Protein AF-A0A3C0KXI5-F1 (afdb_monomer)

Sequence (219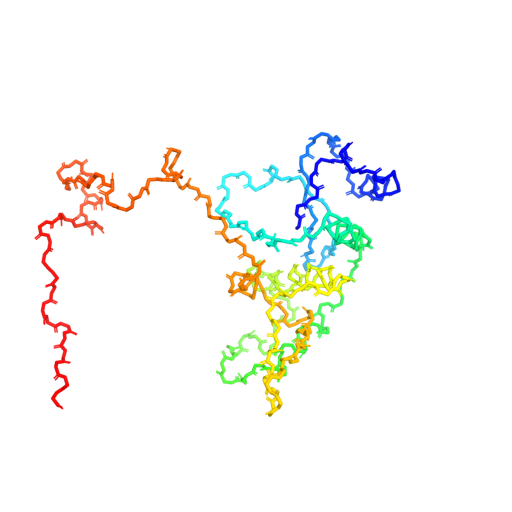 aa):
MFIGPLNQLANPMLREAVQAHYDGQADEPLLIESFLGRGTIVQPLRLYEGQHLRLARPRDLKAPDADRVVEYAISRLGAAYDVRQIFDLLRFLFPWFILPRRWRSSLFQLKTGKSTATVCSTMIAEAFGQVQFPILPLVLRQSDGSARFYRRNPKLCTPSDFDYSPYFDIIKYPLTGNFSGTRYDQIDWHSMTELTPQQQGLYVDQTFTASQHDIQQID

Solvent-accessible surface area (backbone atoms only — not comparable to full-atom values): 13498 Å² total; per-residue (Å²): 83,82,66,48,22,51,76,70,45,86,49,66,69,60,34,51,58,49,48,76,63,44,90,73,70,49,77,49,45,30,29,44,48,33,40,74,95,69,14,22,43,62,46,59,52,72,80,53,64,96,55,95,57,69,46,74,41,68,57,90,66,48,68,76,46,52,50,51,27,49,50,44,52,59,73,38,51,74,40,75,70,70,58,66,63,44,52,54,54,52,60,74,74,46,63,74,86,80,52,57,78,73,68,76,73,55,94,82,66,98,54,82,68,68,65,31,41,42,46,34,24,18,57,54,43,48,19,39,48,77,65,67,52,64,52,64,52,50,74,46,76,46,98,89,72,48,76,46,78,40,80,61,62,30,74,73,36,41,61,62,42,50,71,71,13,91,42,33,49,74,46,66,66,61,95,46,93,86,54,80,77,64,50,82,90,70,62,83,82,71,64,54,86,81,48,54,78,74,50,53,77,76,57,76,42,91,83,64,72,80,80,76,84,78,66,79,79,83,127

Foldseek 3Di:
DKDAFLVPLPDPVLSVLLVVQDDDDRHFTKDWFQFQPQWIGIDGPCVCVPHFDKDWAFPPQDPVLVSQLSVLSSVRHPPHDPLVVLLVVVVVVDDPVVDDPCSVDPVDDPDPPPSRQLRRQLSSLVSNCVVDHALDWDWDQDPVRDIDTHHDRSSPDGPVSSVPGPRTDIDTDDPDPPCPPQDPVNDDDDACVPPDPVVNVVDDGPPDDDDPVPDPPDD

Nearest PDB structures (foldseek):
  9bkd-assembly1_G  TM=3.106E-01  e=7.314E+00  Homo sapiens
  8qie-assembly1_SI  TM=1.889E-01  e=3.014E+00  Leishmania major strain Friedlin

Mean predicted aligned error: 10.58 Å

Radius of gyration: 22.74 Å; Cα contacts (8 Å, |Δi|>4): 245; chains: 1; bounding box: 51×48×59 Å

Structure (mmCIF, N/CA/C/O backbone):
data_AF-A0A3C0KXI5-F1
#
_entry.id   AF-A0A3C0KXI5-F1
#
loop_
_atom_site.group_PDB
_atom_site.id
_atom_site.type_symbol
_atom_site.label_atom_id
_atom_site.label_alt_id
_atom_site.label_comp_id
_atom_site.label_asym_id
_atom_site.label_entity_id
_atom_site.label_seq_id
_atom_site.pdbx_PDB_ins_code
_atom_site.Cartn_x
_atom_site.Cartn_y
_atom_site.Cartn_z
_atom_site.occupancy
_atom_site.B_iso_or_equiv
_atom_site.auth_seq_id
_atom_site.auth_comp_id
_atom_site.auth_asym_id
_atom_site.auth_atom_id
_atom_site.pdbx_PDB_model_num
ATOM 1 N N . MET A 1 1 ? -6.106 1.156 -0.330 1.00 93.06 1 MET A N 1
ATOM 2 C CA . MET A 1 1 ? -5.170 2.137 -0.921 1.00 93.06 1 MET A CA 1
ATOM 3 C C . MET A 1 1 ? -5.671 3.529 -0.601 1.00 93.06 1 MET A C 1
ATOM 5 O O . MET A 1 1 ? -6.829 3.799 -0.870 1.00 93.06 1 MET A O 1
ATOM 9 N N . PHE A 1 2 ? -4.835 4.378 -0.010 1.00 95.06 2 PHE A N 1
ATOM 10 C CA . PHE A 1 2 ? -5.188 5.768 0.282 1.00 95.06 2 PHE A CA 1
ATOM 11 C C . PHE A 1 2 ? -5.134 6.624 -0.980 1.00 95.06 2 PHE A C 1
ATOM 13 O O . PHE A 1 2 ? -4.144 6.552 -1.704 1.00 95.06 2 PHE A O 1
ATOM 20 N N . ILE A 1 3 ? -6.187 7.405 -1.226 1.00 95.50 3 ILE A N 1
ATOM 21 C CA . ILE A 1 3 ? -6.293 8.289 -2.400 1.00 95.50 3 ILE A CA 1
ATOM 22 C C . ILE A 1 3 ? -6.456 9.769 -2.022 1.00 95.50 3 ILE A C 1
ATOM 24 O O . ILE A 1 3 ? -6.569 10.614 -2.902 1.00 95.50 3 ILE A O 1
ATOM 28 N N . GLY A 1 4 ? -6.447 10.088 -0.724 1.00 94.44 4 GLY A N 1
ATOM 29 C CA . GLY A 1 4 ? -6.714 11.437 -0.230 1.00 94.44 4 GLY A CA 1
ATOM 30 C C . GLY A 1 4 ? -8.194 11.831 -0.309 1.00 94.44 4 GLY A C 1
ATOM 31 O O . GLY A 1 4 ? -9.052 10.981 -0.562 1.00 94.44 4 GLY A O 1
ATOM 32 N N . PRO A 1 5 ? -8.508 13.101 -0.017 1.00 95.62 5 PRO A N 1
ATOM 33 C CA . PRO A 1 5 ? -9.846 13.654 -0.180 1.00 95.62 5 PRO A CA 1
ATOM 34 C C . PRO A 1 5 ? -10.291 13.740 -1.638 1.00 95.62 5 PRO A C 1
ATOM 36 O O . PRO A 1 5 ? -9.491 14.019 -2.533 1.00 95.62 5 PRO A O 1
ATOM 39 N N . LEU A 1 6 ? -11.593 13.576 -1.872 1.00 94.00 6 LEU A N 1
ATOM 40 C CA . LEU A 1 6 ? -12.179 13.634 -3.211 1.00 94.00 6 LEU A CA 1
ATOM 41 C C . LEU A 1 6 ? -11.910 14.976 -3.908 1.00 94.00 6 LEU A C 1
ATOM 43 O O . LEU A 1 6 ? -11.566 15.011 -5.088 1.00 94.00 6 LEU A O 1
ATOM 47 N N . ASN A 1 7 ? -12.022 16.087 -3.181 1.00 93.25 7 ASN A N 1
ATOM 48 C CA . ASN A 1 7 ? -11.781 17.430 -3.711 1.00 93.25 7 ASN A CA 1
ATOM 49 C C . ASN A 1 7 ? -10.304 17.718 -4.053 1.00 93.25 7 ASN A C 1
ATOM 51 O O . ASN A 1 7 ? -10.036 18.704 -4.738 1.00 93.25 7 ASN A O 1
ATOM 55 N N . GLN A 1 8 ? -9.368 16.865 -3.626 1.00 92.50 8 GLN A N 1
ATOM 56 C CA . GLN A 1 8 ? -7.935 16.984 -3.916 1.00 92.50 8 GLN A CA 1
ATOM 57 C C . GLN A 1 8 ? -7.487 16.130 -5.107 1.00 92.50 8 GLN A C 1
ATOM 59 O O . GLN A 1 8 ? -6.347 16.258 -5.554 1.00 92.50 8 GLN A O 1
ATOM 64 N N . LEU A 1 9 ? -8.361 15.285 -5.664 1.00 90.81 9 LEU A N 1
ATOM 65 C CA . LEU A 1 9 ? -8.041 14.547 -6.883 1.00 90.81 9 LEU A CA 1
ATOM 66 C C . LEU A 1 9 ? -7.951 15.516 -8.072 1.00 90.81 9 LEU A C 1
ATOM 68 O O . LEU A 1 9 ? -8.944 16.125 -8.483 1.00 90.81 9 LEU A O 1
ATOM 72 N N . ALA A 1 10 ? -6.753 15.624 -8.652 1.00 84.81 10 ALA A N 1
ATOM 73 C CA . ALA A 1 10 ? -6.456 16.578 -9.720 1.00 84.81 10 ALA A CA 1
ATOM 74 C C . ALA A 1 10 ? -7.316 16.365 -10.980 1.00 84.81 10 ALA A C 1
ATOM 76 O O . ALA A 1 10 ? -7.717 17.328 -11.632 1.00 84.81 10 ALA A O 1
ATOM 77 N N . ASN A 1 11 ? -7.633 15.111 -11.316 1.00 91.44 11 ASN A N 1
ATOM 78 C CA . ASN A 1 11 ? -8.388 14.767 -12.517 1.00 91.44 11 ASN A CA 1
ATOM 79 C C . ASN A 1 11 ? -9.914 14.802 -12.251 1.00 91.44 11 ASN A C 1
ATOM 81 O O . ASN A 1 11 ? -10.408 14.006 -11.446 1.00 91.44 11 ASN A O 1
ATOM 85 N N . PRO A 1 12 ? -10.690 15.667 -12.940 1.00 93.00 12 PRO A N 1
ATOM 86 C CA . PRO A 1 12 ? -12.148 15.727 -12.800 1.00 93.00 12 PRO A CA 1
ATOM 87 C C . PRO A 1 12 ? -12.863 14.408 -13.114 1.00 93.00 12 PRO A C 1
ATOM 89 O O . PRO A 1 12 ? -13.822 14.071 -12.428 1.00 93.00 12 PRO A O 1
ATOM 92 N N . MET A 1 13 ? -12.375 13.634 -14.088 1.00 93.31 13 MET A N 1
ATOM 93 C CA . MET A 1 13 ? -12.970 12.339 -14.437 1.00 93.31 13 MET A CA 1
ATOM 94 C C . MET A 1 13 ? -12.791 11.319 -13.311 1.00 93.31 13 MET A C 1
ATOM 96 O O . MET A 1 13 ? -13.689 10.529 -13.037 1.00 93.31 13 MET A O 1
ATOM 100 N N . LEU A 1 14 ? -11.646 11.354 -12.620 1.00 94.25 14 LEU A N 1
ATOM 101 C CA . LEU A 1 14 ? -11.417 10.498 -11.454 1.00 94.25 14 LEU A CA 1
ATOM 102 C C . LEU A 1 14 ? -12.323 10.896 -10.288 1.00 94.25 14 LEU A C 1
ATOM 104 O O . LEU A 1 14 ? -12.828 10.020 -9.591 1.00 94.25 14 LEU A O 1
ATOM 108 N N . ARG A 1 15 ? -12.576 12.199 -10.104 1.00 95.00 15 ARG A N 1
ATOM 109 C CA . ARG A 1 15 ? -13.543 12.679 -9.108 1.00 95.00 15 ARG A CA 1
ATOM 110 C C . ARG A 1 15 ? -14.945 12.164 -9.394 1.00 95.00 15 ARG A C 1
ATOM 112 O O . ARG A 1 15 ? -15.577 11.624 -8.496 1.00 95.00 15 ARG A O 1
ATOM 119 N N . GLU A 1 16 ? -15.403 12.284 -10.634 1.00 94.62 16 GLU A N 1
ATOM 120 C CA . GLU A 1 16 ? -16.716 11.78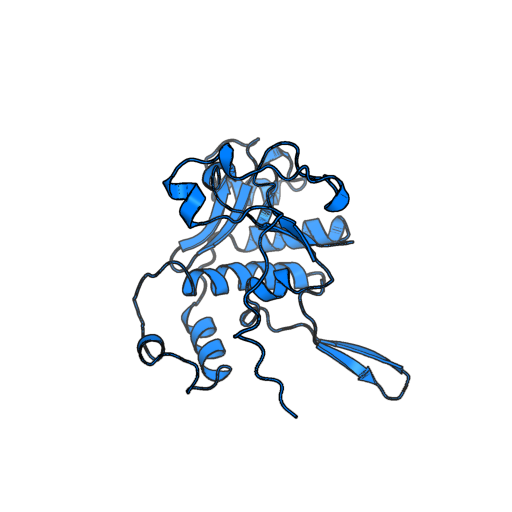7 -11.048 1.00 94.62 16 GLU A CA 1
ATOM 121 C C . GLU A 1 16 ? -16.836 10.269 -10.855 1.00 94.62 16 GLU A C 1
ATOM 123 O O . GLU A 1 16 ? -17.813 9.795 -10.276 1.00 94.62 16 GLU A O 1
ATOM 128 N N . ALA A 1 17 ? -15.805 9.511 -11.241 1.00 94.75 17 ALA A N 1
ATOM 129 C CA . ALA A 1 17 ? -15.765 8.066 -11.042 1.00 94.75 17 ALA A CA 1
ATOM 130 C C . ALA A 1 17 ? -15.853 7.679 -9.557 1.00 94.75 17 ALA A C 1
ATOM 132 O O . ALA A 1 17 ? -16.594 6.766 -9.201 1.00 94.75 17 ALA A O 1
ATOM 133 N N . VAL A 1 18 ? -15.137 8.377 -8.671 1.00 96.12 18 VAL A N 1
ATOM 134 C CA . VAL A 1 18 ? -15.228 8.124 -7.226 1.00 96.12 18 VAL A CA 1
ATOM 135 C C . VAL A 1 18 ? -16.601 8.526 -6.682 1.00 96.12 18 VAL A C 1
ATOM 137 O O . VAL A 1 18 ? -17.194 7.751 -5.937 1.00 96.12 18 VAL A O 1
ATOM 140 N N . GLN A 1 19 ? -17.141 9.680 -7.088 1.00 95.12 19 GLN A N 1
ATOM 141 C CA . GLN A 1 19 ? -18.453 10.176 -6.655 1.00 95.12 19 GLN A CA 1
ATOM 142 C C . GLN A 1 19 ? -19.596 9.230 -7.056 1.00 95.12 19 GLN A C 1
ATOM 144 O O . GLN A 1 19 ? -20.546 9.055 -6.298 1.00 95.12 19 GLN A O 1
ATOM 149 N N . ALA A 1 20 ? -19.492 8.554 -8.203 1.00 94.69 20 ALA A N 1
ATOM 150 C CA . ALA A 1 20 ? -20.465 7.542 -8.622 1.00 94.69 20 ALA A CA 1
ATOM 151 C C . ALA A 1 20 ? -20.548 6.339 -7.659 1.00 94.69 20 ALA A C 1
ATOM 153 O O . ALA A 1 20 ? -21.553 5.629 -7.634 1.00 94.69 20 ALA A O 1
ATOM 154 N N . HIS A 1 21 ? -19.502 6.111 -6.860 1.00 94.25 21 HIS A N 1
ATOM 155 C CA . HIS A 1 21 ? -19.416 5.031 -5.879 1.00 94.25 21 HIS A CA 1
ATOM 156 C C . HIS A 1 21 ? -19.363 5.532 -4.428 1.00 94.25 21 HIS A C 1
ATOM 158 O O . HIS A 1 21 ? -19.202 4.716 -3.517 1.00 94.25 21 HIS A O 1
ATOM 164 N N . TYR A 1 22 ? -19.486 6.845 -4.210 1.00 94.94 22 TYR A N 1
ATOM 165 C CA . TYR A 1 22 ? -19.302 7.478 -2.912 1.00 94.94 22 TYR A CA 1
ATOM 166 C C . TYR A 1 22 ? -20.236 8.673 -2.696 1.00 94.94 22 TYR A C 1
ATOM 168 O O . TYR A 1 22 ? -20.184 9.662 -3.426 1.00 94.94 22 TYR A O 1
ATOM 176 N N . ASP A 1 23 ? -21.048 8.605 -1.645 1.00 93.25 23 ASP A N 1
ATOM 177 C CA . ASP A 1 23 ? -22.064 9.596 -1.272 1.00 93.25 23 ASP A CA 1
ATOM 178 C C . ASP A 1 23 ? -21.689 10.436 -0.033 1.00 93.25 23 ASP A C 1
ATOM 180 O O . ASP A 1 23 ? -22.511 11.204 0.467 1.00 93.25 23 ASP A O 1
ATOM 184 N N . GLY A 1 24 ? -20.454 10.304 0.469 1.00 92.44 24 GLY A N 1
ATOM 185 C CA . GLY A 1 24 ? -19.954 11.054 1.625 1.00 92.44 24 GLY A CA 1
ATOM 186 C C . GLY A 1 24 ? -19.411 12.450 1.295 1.00 92.44 24 GLY A C 1
ATOM 187 O O . GLY A 1 24 ? -19.635 13.001 0.216 1.00 92.44 24 GLY A O 1
ATOM 188 N N . GLN A 1 25 ? -18.696 13.046 2.252 1.00 92.75 25 GLN A N 1
ATOM 189 C CA . GLN A 1 25 ? -18.179 14.409 2.124 1.00 92.75 25 GLN A CA 1
ATOM 190 C C . GLN A 1 25 ? -17.005 14.472 1.131 1.00 92.75 25 GLN A C 1
ATOM 192 O O . GLN A 1 25 ? -16.270 13.510 0.930 1.00 92.75 25 GLN A O 1
ATOM 197 N N . ALA A 1 26 ? -16.809 15.612 0.469 1.00 92.06 26 ALA A N 1
ATOM 198 C CA . ALA A 1 26 ? -15.756 15.730 -0.544 1.00 92.06 26 ALA A CA 1
ATOM 199 C C . ALA A 1 26 ? -14.356 15.968 0.055 1.00 92.06 26 ALA A C 1
ATOM 201 O O . ALA A 1 26 ? -13.348 15.757 -0.619 1.00 92.06 26 ALA A O 1
ATOM 202 N N . ASP A 1 27 ? -14.288 16.444 1.294 1.00 95.06 27 ASP A N 1
ATOM 203 C CA . ASP A 1 27 ? -13.066 16.791 2.019 1.00 95.06 27 ASP A CA 1
ATOM 204 C C . ASP A 1 27 ? -12.557 15.668 2.934 1.00 95.06 27 ASP A C 1
ATOM 206 O O . ASP A 1 27 ? -11.444 15.762 3.457 1.00 95.06 27 ASP A O 1
ATOM 210 N N . GLU A 1 28 ? -13.313 14.580 3.097 1.00 94.12 28 GLU A N 1
ATOM 211 C CA . GLU A 1 28 ? -12.865 13.466 3.920 1.00 94.12 28 GLU A CA 1
ATOM 212 C C . GLU A 1 28 ? -11.866 12.558 3.183 1.00 94.12 28 GLU A C 1
ATOM 214 O O . GLU A 1 28 ? -12.047 12.265 1.998 1.00 94.12 28 GLU A O 1
ATOM 219 N N . PRO A 1 29 ? -10.800 12.078 3.851 1.00 95.31 29 PRO A N 1
ATOM 220 C CA . PRO A 1 29 ? -9.825 11.208 3.208 1.00 95.31 29 PRO A CA 1
ATOM 221 C C . PRO A 1 29 ? -10.409 9.829 2.885 1.00 95.31 29 PRO A C 1
ATOM 223 O O . PRO A 1 29 ? -11.022 9.188 3.743 1.00 95.31 29 PRO A O 1
ATOM 226 N N . LEU A 1 30 ? -10.149 9.337 1.673 1.00 97.06 30 LEU A N 1
ATOM 227 C CA . LEU A 1 30 ? -10.737 8.101 1.161 1.00 97.06 30 LEU A CA 1
ATOM 228 C C . LEU A 1 30 ? -9.716 6.970 0.980 1.00 97.06 30 LEU A C 1
ATOM 230 O O . LEU A 1 30 ? -8.519 7.171 0.734 1.00 97.06 30 LEU A O 1
ATOM 234 N N . LEU A 1 31 ? -10.236 5.749 1.071 1.00 95.81 31 LEU A N 1
ATOM 235 C CA . LEU A 1 31 ? -9.558 4.492 0.797 1.00 95.81 31 LEU A CA 1
ATOM 236 C C . LEU A 1 31 ? -10.291 3.735 -0.315 1.00 95.81 31 LEU A C 1
ATOM 238 O O . LEU A 1 31 ? -11.510 3.609 -0.281 1.00 95.81 31 LEU A O 1
ATOM 242 N N . ILE A 1 32 ? -9.539 3.154 -1.248 1.00 95.31 32 ILE A N 1
ATOM 243 C CA . ILE A 1 32 ? -10.035 2.147 -2.195 1.00 95.31 32 ILE A CA 1
ATOM 244 C C . ILE A 1 32 ? -9.623 0.759 -1.727 1.00 95.31 32 ILE A C 1
ATOM 246 O O . ILE A 1 32 ? -8.439 0.504 -1.479 1.00 95.31 32 ILE A O 1
ATOM 250 N N . GLU A 1 33 ? -10.583 -0.152 -1.637 1.00 90.62 33 GLU A N 1
ATOM 251 C CA . GLU A 1 33 ? -10.391 -1.489 -1.084 1.00 90.62 33 GLU A CA 1
ATOM 252 C C . GLU A 1 33 ? -11.170 -2.535 -1.872 1.00 90.62 33 GLU A C 1
ATOM 254 O O . GLU A 1 33 ? -12.287 -2.282 -2.312 1.00 90.62 33 GLU A O 1
ATOM 259 N N . SER A 1 34 ? -10.610 -3.735 -2.011 1.00 86.69 34 SER A N 1
ATOM 260 C CA . SER A 1 34 ? -11.293 -4.855 -2.662 1.00 86.69 34 SER A CA 1
ATOM 261 C C . SER A 1 34 ? -11.696 -5.899 -1.628 1.00 86.69 34 SER A C 1
ATOM 263 O O . SER A 1 34 ? -10.854 -6.444 -0.913 1.00 86.69 34 SER A O 1
ATOM 265 N N . PHE A 1 35 ? -12.992 -6.199 -1.577 1.00 77.62 35 PHE A N 1
ATOM 266 C CA . PHE A 1 35 ? -13.581 -7.185 -0.678 1.00 77.62 35 PHE A CA 1
ATOM 267 C C . PHE A 1 35 ? -14.118 -8.384 -1.453 1.00 77.62 35 PHE A C 1
ATOM 269 O O . PHE A 1 35 ? -14.723 -8.257 -2.523 1.00 77.62 35 PHE A O 1
ATOM 276 N N . LEU A 1 36 ? -13.980 -9.568 -0.853 1.00 71.81 36 LEU A N 1
ATOM 277 C CA . LEU A 1 36 ? -14.674 -10.758 -1.328 1.00 71.81 36 LEU A CA 1
ATOM 278 C C . LEU A 1 36 ? -16.193 -10.504 -1.327 1.00 71.81 36 LEU A C 1
ATOM 280 O O . LEU A 1 36 ? -16.759 -10.108 -0.311 1.00 71.81 36 LEU A O 1
ATOM 284 N N . GLY A 1 37 ? -16.849 -10.744 -2.464 1.00 69.56 37 GLY A N 1
ATOM 285 C CA . GLY A 1 37 ? -18.306 -10.645 -2.610 1.00 69.56 37 GLY A CA 1
ATOM 286 C C . GLY A 1 37 ? -18.861 -9.225 -2.767 1.00 69.56 37 GLY A C 1
ATOM 287 O O . GLY A 1 37 ? -19.957 -9.085 -3.294 1.00 69.56 37 GLY A O 1
ATOM 288 N N . ARG A 1 38 ? -18.116 -8.180 -2.377 1.00 75.44 38 ARG A N 1
ATOM 289 C CA . ARG A 1 38 ? -18.506 -6.772 -2.601 1.00 75.44 38 ARG A CA 1
ATOM 290 C C . ARG A 1 38 ? -17.745 -6.095 -3.744 1.00 75.44 38 ARG A C 1
ATOM 292 O O . ARG A 1 38 ? -18.144 -5.018 -4.165 1.00 75.44 38 ARG A O 1
ATOM 299 N N . GLY A 1 39 ? -16.676 -6.716 -4.245 1.00 83.88 39 GLY A N 1
ATOM 300 C CA . GLY A 1 39 ? -15.831 -6.122 -5.281 1.00 83.88 39 GLY A CA 1
ATOM 301 C C . GLY A 1 39 ? -14.956 -4.998 -4.729 1.00 83.88 39 GLY A C 1
ATOM 302 O O . GLY A 1 39 ? -14.679 -4.948 -3.527 1.00 83.88 39 GLY A O 1
ATOM 303 N N . THR A 1 40 ? -14.489 -4.120 -5.612 1.00 90.38 40 THR A N 1
ATOM 304 C CA . THR A 1 40 ? -13.727 -2.930 -5.215 1.00 90.38 40 THR A CA 1
ATOM 305 C C . THR A 1 40 ? -14.665 -1.783 -4.882 1.00 90.38 40 THR A C 1
ATOM 307 O O . THR A 1 40 ? -15.504 -1.398 -5.697 1.00 90.38 40 THR A O 1
ATOM 310 N N . ILE A 1 41 ? -14.492 -1.227 -3.692 1.00 92.19 41 ILE A N 1
ATOM 311 C CA . ILE A 1 41 ? -15.293 -0.137 -3.152 1.00 92.19 41 ILE A CA 1
ATOM 312 C C . ILE A 1 41 ? -14.391 1.002 -2.690 1.00 92.19 41 ILE A C 1
ATOM 314 O O . ILE A 1 41 ? -13.194 0.818 -2.456 1.00 92.19 41 ILE A O 1
ATOM 318 N N . VAL A 1 42 ? -14.996 2.170 -2.525 1.00 95.44 42 VAL A N 1
ATOM 319 C CA . VAL A 1 42 ? -14.394 3.330 -1.877 1.00 95.44 42 VAL A CA 1
ATOM 320 C C . VAL A 1 42 ? -15.067 3.547 -0.526 1.00 95.44 42 VAL A C 1
ATOM 322 O O . VAL A 1 42 ? -16.277 3.375 -0.389 1.00 95.44 42 VAL A O 1
ATOM 325 N N . GLN A 1 43 ? -14.272 3.853 0.493 1.00 94.56 43 GLN A N 1
ATOM 326 C CA . GLN A 1 43 ? -14.733 4.059 1.861 1.00 94.56 43 GLN A CA 1
ATOM 327 C C . GLN A 1 43 ? -13.937 5.178 2.534 1.00 94.56 43 GLN A C 1
ATOM 329 O O . GLN A 1 43 ? -12.774 5.394 2.187 1.00 94.56 43 GLN A O 1
ATOM 334 N N . PRO A 1 44 ? -14.516 5.870 3.524 1.00 96.25 44 PRO A N 1
ATOM 335 C CA . PRO A 1 44 ? -13.793 6.906 4.230 1.00 96.25 44 PRO A CA 1
ATOM 336 C C . PRO A 1 44 ? -12.824 6.323 5.255 1.00 96.25 44 PRO A C 1
ATOM 338 O O . PRO A 1 44 ? -13.118 5.326 5.920 1.00 96.25 44 PRO A O 1
ATOM 341 N N . LEU A 1 45 ? -11.678 6.983 5.427 1.00 93.75 45 LEU A N 1
ATOM 342 C CA . LEU A 1 45 ? -10.625 6.561 6.353 1.00 93.75 45 LEU A CA 1
ATOM 343 C C . LEU A 1 45 ? -11.126 6.451 7.803 1.00 93.75 45 LEU A C 1
ATOM 345 O O . LEU A 1 45 ? -10.649 5.591 8.541 1.00 93.75 45 LEU A O 1
ATOM 349 N N . ARG A 1 46 ? -12.126 7.257 8.192 1.00 93.81 46 ARG A N 1
ATOM 350 C CA . ARG A 1 46 ? -12.731 7.252 9.539 1.00 93.81 46 ARG A CA 1
ATOM 351 C C . ARG A 1 46 ? -13.255 5.883 9.986 1.00 93.81 46 ARG A C 1
ATOM 353 O O . ARG A 1 46 ? -13.304 5.619 11.177 1.00 93.81 46 ARG A O 1
ATOM 360 N N . LEU A 1 47 ? -13.599 4.979 9.059 1.00 92.31 47 LEU A N 1
ATOM 361 C CA . LEU A 1 47 ? -14.025 3.617 9.419 1.00 92.31 47 LEU A CA 1
ATOM 362 C C . LEU A 1 47 ? -12.929 2.804 10.127 1.00 92.31 47 LEU A C 1
ATOM 364 O O . LEU A 1 47 ? -13.231 1.804 10.774 1.00 92.31 47 LEU A O 1
ATOM 368 N N . TYR A 1 48 ? -11.670 3.226 10.003 1.00 89.06 48 TYR A N 1
ATOM 369 C CA . TYR A 1 48 ? -10.522 2.601 10.650 1.00 89.06 48 TYR A CA 1
ATOM 370 C C . TYR A 1 48 ? -10.052 3.350 11.903 1.00 89.06 48 TYR A C 1
ATOM 372 O O . TYR A 1 48 ? -8.980 3.051 12.434 1.00 89.06 48 TYR A O 1
ATOM 380 N N . GLU A 1 49 ? -10.833 4.309 12.400 1.00 87.81 49 GLU A N 1
ATOM 381 C CA . GLU A 1 49 ? -10.547 4.967 13.671 1.00 87.81 49 GLU A CA 1
ATOM 382 C C . GLU A 1 49 ? -10.494 3.936 14.814 1.00 87.81 49 GLU A C 1
ATOM 384 O O . GLU A 1 49 ? -11.289 2.994 14.880 1.00 87.81 49 GLU A O 1
ATOM 389 N N . GLY A 1 50 ? -9.484 4.058 15.679 1.00 83.44 50 GLY A N 1
ATOM 390 C CA . GLY A 1 50 ? -9.225 3.104 16.764 1.00 83.44 50 GLY A CA 1
ATOM 391 C C . GLY A 1 50 ? -8.670 1.739 16.330 1.00 83.44 50 GLY A C 1
ATOM 392 O O . GLY A 1 50 ? -8.441 0.886 17.185 1.00 83.44 50 GLY A O 1
ATOM 393 N N . GLN A 1 51 ? -8.428 1.504 15.034 1.00 84.88 51 GLN A N 1
ATOM 394 C CA . GLN A 1 51 ? -7.838 0.253 14.549 1.00 84.88 51 GLN A CA 1
ATOM 395 C C . GLN A 1 51 ? -6.303 0.285 14.580 1.00 84.88 51 GLN A C 1
ATOM 397 O O . GLN A 1 51 ? -5.665 1.315 14.360 1.00 84.88 51 GLN A O 1
ATOM 402 N N . HIS A 1 52 ? -5.683 -0.880 14.784 1.00 85.25 52 HIS A N 1
ATOM 403 C CA . HIS A 1 52 ? -4.230 -1.032 14.692 1.00 85.25 52 HIS A CA 1
ATOM 404 C C . HIS A 1 52 ? -3.782 -1.107 13.230 1.00 85.25 52 HIS A C 1
ATOM 406 O O . HIS A 1 52 ? -3.790 -2.176 12.616 1.00 85.25 52 HIS A O 1
ATOM 412 N N . LEU A 1 53 ? -3.364 0.030 12.677 1.00 85.88 53 LEU A N 1
ATOM 413 C CA . LEU A 1 53 ? -2.918 0.130 11.291 1.00 85.88 53 LEU A CA 1
ATOM 414 C C . LEU A 1 53 ? -1.391 0.112 11.158 1.00 85.88 53 LEU A C 1
ATOM 416 O O . LEU A 1 53 ? -0.645 0.646 11.985 1.00 85.88 53 LEU A O 1
ATOM 420 N N . ARG A 1 54 ? -0.936 -0.469 10.046 1.00 89.00 54 ARG A N 1
ATOM 421 C CA . ARG A 1 54 ? 0.404 -0.270 9.491 1.00 89.00 54 ARG A CA 1
ATOM 422 C C . ARG A 1 54 ? 0.245 0.366 8.123 1.00 89.00 54 ARG A C 1
ATOM 424 O O . ARG A 1 54 ? -0.547 -0.113 7.314 1.00 89.00 54 ARG A O 1
ATOM 4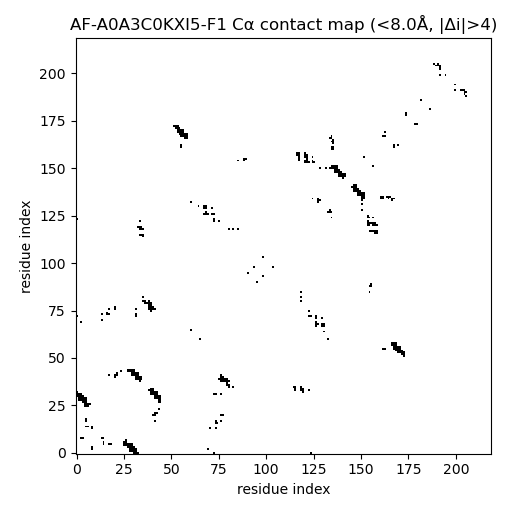31 N N . LEU A 1 55 ? 0.982 1.437 7.869 1.00 91.25 55 LEU A N 1
ATOM 432 C CA . LEU A 1 55 ? 0.973 2.105 6.577 1.00 91.25 55 LEU A CA 1
ATOM 433 C C . LEU A 1 55 ? 2.198 1.643 5.797 1.00 91.25 55 LEU A C 1
ATOM 435 O O . LEU A 1 55 ? 3.323 1.914 6.208 1.00 91.25 55 LEU A O 1
ATOM 439 N N . ALA A 1 56 ? 1.969 0.962 4.677 1.00 94.12 56 ALA A N 1
ATOM 440 C CA . ALA A 1 56 ? 3.010 0.669 3.703 1.00 94.12 56 ALA A CA 1
ATOM 441 C C . ALA A 1 56 ? 3.117 1.852 2.734 1.00 94.12 56 ALA A C 1
ATOM 443 O O . ALA A 1 56 ? 2.259 2.037 1.867 1.00 94.12 56 ALA A O 1
ATOM 444 N N . ARG A 1 57 ? 4.150 2.681 2.902 1.00 95.56 57 ARG A N 1
ATOM 445 C CA . ARG A 1 57 ? 4.402 3.856 2.060 1.00 95.56 57 ARG A CA 1
ATOM 446 C C . ARG A 1 57 ? 5.460 3.521 1.006 1.00 95.56 57 ARG A C 1
ATOM 448 O O . ARG A 1 57 ? 6.570 3.180 1.399 1.00 95.56 57 ARG A O 1
ATOM 455 N N . PRO A 1 58 ? 5.170 3.619 -0.302 1.00 97.00 58 PRO A N 1
ATOM 456 C CA . PRO A 1 58 ? 6.174 3.354 -1.327 1.00 97.00 58 PRO A CA 1
ATOM 457 C C . PRO A 1 58 ? 7.276 4.421 -1.278 1.00 97.00 58 PRO A C 1
ATOM 459 O O . PRO A 1 58 ? 6.983 5.619 -1.259 1.00 97.00 58 PRO A O 1
ATOM 462 N N . ARG A 1 59 ? 8.536 3.986 -1.256 1.00 95.81 59 ARG A N 1
ATOM 463 C CA . ARG A 1 59 ? 9.709 4.862 -1.266 1.00 95.81 59 ARG A CA 1
ATOM 464 C C . ARG A 1 59 ? 10.040 5.278 -2.698 1.00 95.81 59 ARG A C 1
ATOM 466 O O . ARG A 1 59 ? 9.961 4.459 -3.610 1.00 95.81 59 ARG A O 1
ATOM 473 N N . ASP A 1 60 ? 10.397 6.547 -2.885 1.00 95.00 60 ASP A N 1
ATOM 474 C CA . ASP A 1 60 ? 10.848 7.115 -4.166 1.00 95.00 60 ASP A CA 1
ATOM 475 C C . ASP A 1 60 ? 9.869 6.929 -5.347 1.00 95.00 60 ASP A C 1
ATOM 477 O O . ASP A 1 60 ? 10.260 6.994 -6.516 1.00 95.00 60 ASP A O 1
ATOM 481 N N . LEU A 1 61 ? 8.576 6.720 -5.064 1.00 96.69 61 LEU A N 1
ATOM 482 C CA . LEU A 1 61 ? 7.541 6.692 -6.095 1.00 96.69 61 LEU A CA 1
ATOM 483 C C . 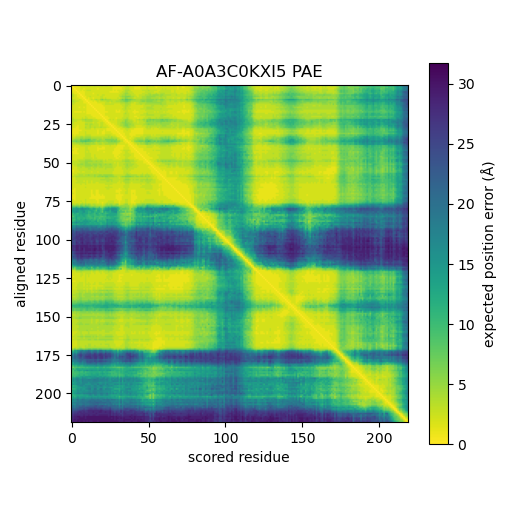LEU A 1 61 ? 7.379 8.096 -6.686 1.00 96.69 61 LEU A C 1
ATOM 485 O O . LEU A 1 61 ? 7.072 9.056 -5.979 1.00 96.69 61 LEU A O 1
ATOM 489 N N . LYS A 1 62 ? 7.569 8.216 -8.000 1.00 96.62 62 LYS A N 1
ATOM 490 C CA . LYS A 1 62 ? 7.444 9.491 -8.713 1.00 96.62 62 LYS A CA 1
ATOM 491 C C . LYS A 1 62 ? 5.992 9.966 -8.678 1.00 96.62 62 LYS A C 1
ATOM 493 O O . LYS A 1 62 ? 5.083 9.157 -8.840 1.00 96.62 62 LYS A O 1
ATOM 498 N N . ALA A 1 63 ? 5.768 11.275 -8.566 1.00 93.81 63 ALA A N 1
ATOM 499 C CA . ALA A 1 63 ? 4.412 11.834 -8.534 1.00 93.81 63 ALA A CA 1
ATOM 500 C C . ALA A 1 63 ? 3.529 11.395 -9.731 1.00 93.81 63 ALA A C 1
ATOM 502 O O . ALA A 1 63 ? 2.441 10.883 -9.482 1.00 93.81 63 ALA A O 1
ATOM 503 N N . PRO A 1 64 ? 4.002 11.422 -10.998 1.00 95.50 64 PRO A N 1
ATOM 504 C CA . PRO A 1 64 ? 3.201 10.932 -12.126 1.00 95.50 64 PRO A CA 1
ATOM 505 C C . PRO A 1 64 ? 2.898 9.429 -12.071 1.00 95.50 64 PRO A C 1
ATOM 507 O O . PRO A 1 64 ? 1.943 8.960 -12.688 1.00 95.50 64 PRO A O 1
ATOM 510 N N . ASP A 1 65 ? 3.734 8.651 -11.382 1.00 97.44 65 ASP A N 1
ATOM 511 C CA . ASP A 1 65 ? 3.510 7.220 -11.202 1.00 97.44 65 ASP A CA 1
ATOM 512 C C . ASP A 1 65 ? 2.505 6.968 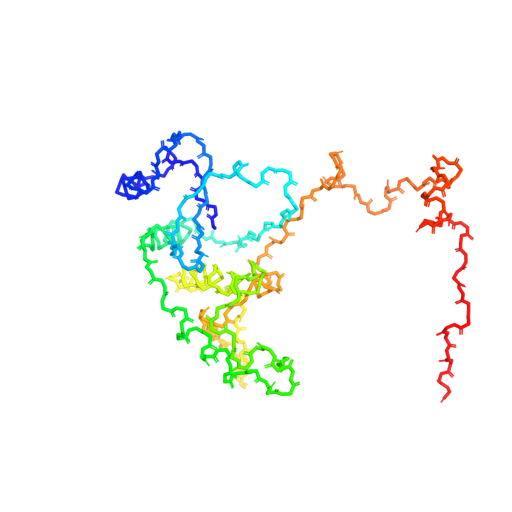-10.072 1.00 97.44 65 ASP A C 1
ATOM 514 O O . ASP A 1 65 ? 1.659 6.086 -10.197 1.00 97.44 65 ASP A O 1
ATOM 518 N N . ALA A 1 66 ? 2.530 7.779 -9.010 1.00 95.12 66 ALA A N 1
ATOM 519 C CA . ALA A 1 66 ? 1.502 7.770 -7.974 1.00 95.12 66 ALA A CA 1
ATOM 520 C C . ALA A 1 66 ? 0.111 8.064 -8.560 1.00 95.12 66 ALA A C 1
ATOM 522 O O . ALA A 1 66 ? -0.831 7.327 -8.266 1.00 95.12 66 ALA A O 1
ATOM 523 N N . ASP A 1 67 ? 0.004 9.050 -9.455 1.00 94.00 67 ASP A N 1
ATOM 524 C CA . ASP A 1 67 ? -1.250 9.372 -10.146 1.00 94.00 67 ASP A CA 1
ATOM 525 C C . ASP A 1 67 ? -1.778 8.177 -10.954 1.00 94.00 67 ASP A C 1
ATOM 527 O O . ASP A 1 67 ? -2.947 7.819 -10.832 1.00 94.00 67 ASP A O 1
ATOM 531 N N . ARG A 1 68 ? -0.909 7.491 -11.711 1.00 96.62 68 ARG A N 1
ATOM 532 C CA . ARG A 1 68 ? -1.279 6.282 -12.476 1.00 96.62 68 ARG A CA 1
ATOM 533 C C . ARG A 1 68 ? -1.715 5.120 -11.589 1.00 96.62 68 ARG A C 1
ATOM 535 O O . ARG A 1 68 ? -2.612 4.360 -11.953 1.00 96.62 68 ARG A O 1
ATOM 542 N N . VAL A 1 69 ? -1.073 4.952 -10.434 1.00 97.12 69 VAL A N 1
ATOM 543 C CA . VAL A 1 69 ? -1.449 3.929 -9.448 1.00 97.12 69 VAL A CA 1
ATOM 544 C C . VAL A 1 69 ? -2.847 4.216 -8.890 1.00 97.12 69 VAL A C 1
ATOM 546 O O . VAL A 1 69 ? -3.674 3.304 -8.823 1.00 97.12 69 VAL A O 1
ATOM 549 N N . VAL A 1 70 ? -3.131 5.475 -8.544 1.00 96.00 70 VAL A N 1
ATOM 550 C CA . VAL A 1 70 ? -4.448 5.915 -8.056 1.00 96.00 70 VAL A CA 1
ATOM 551 C C . VAL A 1 70 ? -5.515 5.784 -9.144 1.00 96.00 70 VAL A C 1
ATOM 553 O O . VAL A 1 70 ? -6.573 5.213 -8.889 1.00 96.00 70 VAL A O 1
ATOM 556 N N . GLU A 1 71 ? -5.230 6.240 -10.364 1.00 96.19 71 GLU A N 1
ATOM 557 C CA . GLU A 1 71 ? -6.113 6.108 -11.527 1.00 96.19 71 GLU A CA 1
ATOM 558 C C . GLU A 1 71 ? -6.499 4.648 -11.772 1.00 96.19 71 GLU A C 1
ATOM 560 O O . GLU A 1 71 ? -7.682 4.329 -11.915 1.00 96.19 71 GLU A O 1
ATOM 565 N N . TYR A 1 72 ? -5.525 3.735 -11.734 1.00 96.38 72 TYR A N 1
ATOM 566 C CA . TYR A 1 72 ? -5.810 2.313 -11.870 1.00 96.38 72 TYR A CA 1
ATOM 567 C C . TYR A 1 72 ? -6.727 1.809 -10.753 1.00 96.38 72 TYR A C 1
ATOM 569 O O . TYR A 1 72 ? -7.694 1.103 -11.033 1.00 96.38 72 TYR A O 1
ATOM 577 N N . ALA A 1 73 ? -6.458 2.161 -9.495 1.00 95.56 73 ALA A N 1
ATOM 578 C CA . ALA A 1 73 ? -7.294 1.730 -8.378 1.00 95.56 73 ALA A CA 1
ATOM 579 C C . ALA A 1 73 ? -8.743 2.237 -8.517 1.00 95.56 73 ALA A C 1
ATOM 581 O O . ALA A 1 73 ? -9.680 1.466 -8.312 1.00 95.56 73 ALA A O 1
ATOM 582 N N . ILE A 1 74 ? -8.929 3.492 -8.941 1.00 95.88 74 ILE A N 1
ATOM 583 C CA . ILE A 1 74 ? -10.248 4.083 -9.221 1.00 95.88 74 ILE A CA 1
ATOM 584 C C . ILE A 1 74 ? -10.942 3.353 -10.375 1.00 95.88 74 ILE A C 1
ATOM 586 O O . ILE A 1 74 ? -12.117 3.016 -10.261 1.00 95.88 74 ILE A O 1
ATOM 590 N N . SER A 1 75 ? -10.216 3.007 -11.443 1.00 94.50 75 SER A N 1
ATOM 591 C CA . SER A 1 75 ? -10.770 2.266 -12.590 1.00 94.50 75 SER A CA 1
ATOM 592 C C . SER A 1 75 ? -11.317 0.878 -12.227 1.00 94.50 75 SER A C 1
ATOM 594 O O . SER A 1 75 ? -12.050 0.266 -13.004 1.00 94.50 75 SER A O 1
ATOM 596 N N . ARG A 1 76 ? -10.942 0.353 -11.052 1.00 92.88 76 ARG A N 1
ATOM 597 C CA . ARG A 1 76 ? -11.413 -0.934 -10.537 1.00 92.88 76 ARG A CA 1
ATOM 598 C C . ARG A 1 76 ? -12.664 -0.833 -9.680 1.00 92.88 76 ARG A C 1
ATOM 600 O O . ARG A 1 76 ? -13.190 -1.891 -9.338 1.00 92.88 76 ARG A O 1
ATOM 607 N N . LEU A 1 77 ? -13.143 0.363 -9.337 1.00 92.69 77 LEU A N 1
ATOM 608 C CA . LEU A 1 77 ? -14.378 0.529 -8.568 1.00 92.69 77 LEU A CA 1
ATOM 609 C C . LEU A 1 77 ? -15.552 -0.185 -9.255 1.00 92.69 77 LEU A C 1
ATOM 611 O O . LEU A 1 77 ? -15.676 -0.190 -10.476 1.00 92.69 77 LEU A O 1
ATOM 615 N N . GLY A 1 78 ? -16.369 -0.878 -8.461 1.00 83.19 78 GLY A N 1
ATOM 616 C CA . GLY A 1 78 ? -17.498 -1.670 -8.957 1.00 83.19 78 GLY A CA 1
ATOM 617 C C . GLY A 1 78 ? -17.121 -2.981 -9.662 1.00 83.19 78 GLY A C 1
ATOM 618 O O . GLY A 1 78 ? -18.001 -3.803 -9.916 1.00 83.19 78 GLY A O 1
ATOM 619 N N . ALA A 1 79 ? -15.838 -3.239 -9.941 1.00 81.62 79 ALA A N 1
ATOM 620 C CA . ALA A 1 79 ? -15.421 -4.495 -10.551 1.00 81.62 79 ALA A CA 1
ATOM 621 C C . ALA A 1 79 ? -15.636 -5.671 -9.583 1.00 81.62 79 ALA A C 1
ATOM 623 O O . ALA A 1 79 ? -15.090 -5.710 -8.472 1.00 81.62 79 ALA A O 1
ATOM 624 N N . ALA A 1 80 ? -16.405 -6.664 -10.032 1.00 67.12 80 ALA A N 1
ATOM 625 C CA . ALA A 1 80 ? -16.503 -7.953 -9.366 1.00 67.12 80 ALA A CA 1
ATOM 626 C C . ALA A 1 80 ? -15.249 -8.781 -9.684 1.00 67.12 80 ALA A C 1
ATOM 628 O O . ALA A 1 80 ? -14.941 -9.043 -10.845 1.00 67.12 80 ALA A O 1
ATOM 629 N N . TYR A 1 81 ? -14.518 -9.205 -8.654 1.00 65.38 81 TYR A N 1
ATOM 630 C CA . TYR A 1 81 ? -13.378 -10.104 -8.831 1.00 65.38 81 TYR A CA 1
ATOM 631 C C . TYR A 1 81 ? -13.848 -11.562 -8.899 1.00 65.38 81 TYR A C 1
ATOM 633 O O . TYR A 1 81 ? -14.584 -12.019 -8.020 1.00 65.38 81 TYR A O 1
ATOM 641 N N . ASP A 1 82 ? -13.369 -12.322 -9.894 1.00 65.38 82 ASP A N 1
ATOM 642 C CA . ASP A 1 82 ? -13.547 -13.780 -9.920 1.00 65.38 82 ASP A CA 1
ATOM 643 C C . ASP A 1 82 ? -12.587 -14.444 -8.931 1.00 65.38 82 ASP A C 1
ATOM 645 O O . ASP A 1 82 ? -11.470 -14.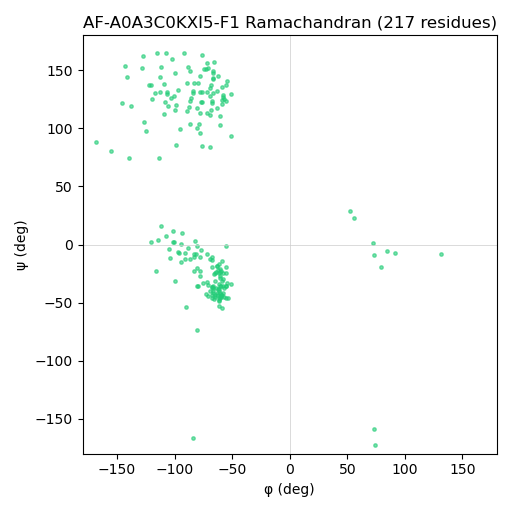872 -9.231 1.00 65.38 82 ASP A O 1
ATOM 649 N N . VAL A 1 83 ? -13.052 -14.495 -7.694 1.00 65.56 83 VAL A N 1
ATOM 650 C CA . VA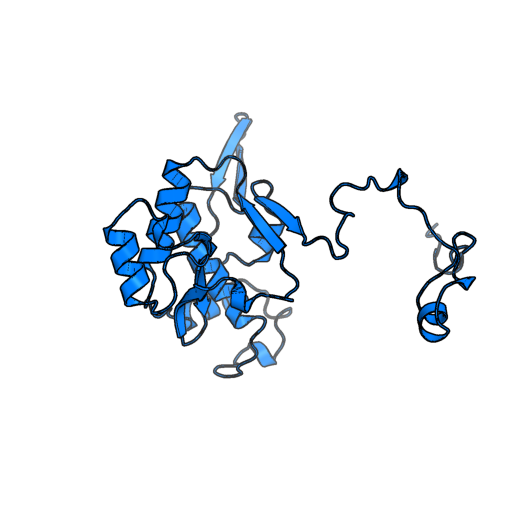L A 1 83 ? -12.320 -15.036 -6.553 1.00 65.56 83 VAL A CA 1
ATOM 651 C C . VAL A 1 83 ? -11.973 -16.513 -6.718 1.00 65.56 83 VAL A C 1
ATOM 653 O O . VAL A 1 83 ? -10.966 -16.953 -6.166 1.00 65.56 83 VAL A O 1
ATOM 656 N N . ARG A 1 84 ? -12.730 -17.271 -7.525 1.00 65.50 84 ARG A N 1
ATOM 657 C CA . ARG A 1 84 ? -12.455 -18.694 -7.784 1.00 65.50 84 ARG A CA 1
ATOM 658 C C . ARG A 1 84 ? -11.090 -18.874 -8.435 1.00 65.50 84 ARG A C 1
ATOM 660 O O . ARG A 1 84 ? -10.282 -19.660 -7.949 1.00 65.50 84 ARG A O 1
ATOM 667 N N . GLN A 1 85 ? -10.791 -18.061 -9.447 1.00 67.06 85 GLN A N 1
ATOM 668 C CA . GLN A 1 85 ? -9.519 -18.119 -10.160 1.00 67.06 85 GLN A CA 1
ATOM 669 C C . GLN A 1 85 ? -8.317 -17.816 -9.248 1.00 67.06 85 GLN A C 1
ATOM 671 O O . GLN A 1 85 ? -7.262 -18.435 -9.383 1.00 67.06 85 GLN A O 1
ATOM 676 N N . ILE A 1 86 ? -8.464 -16.869 -8.316 1.00 68.56 86 ILE A N 1
ATOM 677 C CA . ILE A 1 86 ? -7.400 -16.491 -7.373 1.00 68.56 86 ILE A CA 1
ATOM 678 C C . ILE A 1 86 ? -7.123 -17.643 -6.395 1.00 68.56 86 ILE A C 1
ATOM 680 O O . ILE A 1 86 ? -5.967 -18.013 -6.181 1.00 68.56 86 ILE A O 1
ATOM 684 N N . PHE A 1 87 ? -8.176 -18.252 -5.840 1.00 65.94 87 PHE A N 1
ATOM 685 C CA . PHE A 1 87 ? -8.036 -19.383 -4.921 1.00 65.94 87 PHE A CA 1
ATOM 686 C C . PHE A 1 87 ? -7.472 -20.630 -5.588 1.00 65.94 87 PHE A C 1
ATOM 688 O O . PHE A 1 87 ? -6.611 -21.288 -5.002 1.00 65.94 87 PHE A O 1
ATOM 695 N N . ASP A 1 88 ? -7.920 -20.945 -6.802 1.00 67.88 88 ASP A N 1
ATOM 696 C CA . ASP A 1 88 ? -7.384 -22.078 -7.546 1.00 67.88 88 ASP A CA 1
ATOM 697 C C . ASP A 1 88 ? -5.889 -21.922 -7.797 1.00 67.88 88 ASP A C 1
ATOM 699 O O . ASP A 1 88 ? -5.129 -22.862 -7.567 1.00 67.88 88 ASP A O 1
ATOM 703 N N . LEU A 1 89 ? -5.443 -20.724 -8.174 1.00 70.19 89 LEU A N 1
ATOM 704 C CA . LEU A 1 89 ? -4.028 -20.459 -8.391 1.00 70.19 89 LEU A CA 1
ATOM 705 C C . LEU A 1 89 ? -3.202 -20.662 -7.109 1.00 70.19 89 LEU A C 1
ATOM 707 O O . LEU A 1 89 ? -2.187 -21.359 -7.133 1.00 70.19 89 LEU A O 1
ATOM 711 N N . LEU A 1 90 ? -3.650 -20.110 -5.977 1.00 65.88 90 LEU A N 1
ATOM 712 C CA . LEU A 1 90 ? -2.967 -20.288 -4.690 1.00 65.88 90 LEU A CA 1
ATOM 713 C C . LEU A 1 90 ? -2.914 -21.757 -4.256 1.00 65.88 90 LEU A C 1
ATOM 715 O O . LEU A 1 90 ? -1.891 -22.218 -3.751 1.00 65.88 90 LEU A O 1
ATOM 719 N N . ARG A 1 91 ? -3.997 -22.506 -4.477 1.00 65.50 91 ARG A N 1
ATOM 720 C CA . ARG A 1 91 ? -4.101 -23.929 -4.132 1.00 65.50 91 ARG A CA 1
ATOM 721 C C . ARG A 1 91 ? -3.042 -24.781 -4.830 1.00 65.50 91 ARG A C 1
ATOM 723 O O . ARG A 1 91 ? -2.563 -25.736 -4.230 1.00 65.50 91 ARG A O 1
ATOM 730 N N . PHE A 1 92 ? -2.676 -24.4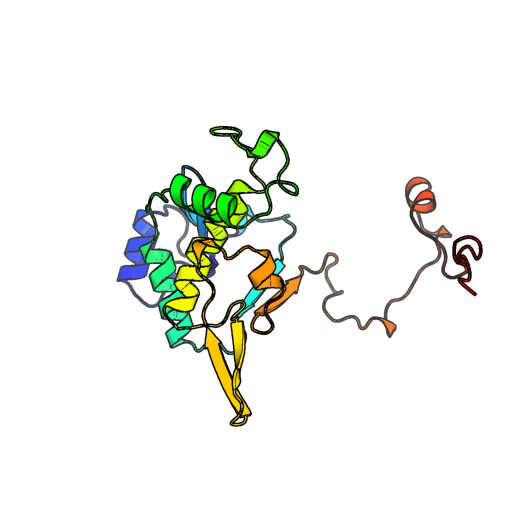52 -6.068 1.00 64.62 92 PHE A N 1
ATOM 731 C CA . PHE A 1 92 ? -1.642 -25.184 -6.805 1.00 64.62 92 PHE A CA 1
ATOM 732 C C . PHE A 1 92 ? -0.210 -24.838 -6.376 1.00 64.62 92 PHE A C 1
ATOM 734 O O . PHE A 1 92 ? 0.689 -25.648 -6.578 1.00 64.62 92 PHE A O 1
ATOM 741 N N . LEU A 1 93 ? 0.012 -23.662 -5.786 1.00 64.94 93 LEU A N 1
ATOM 742 C CA . LEU A 1 93 ? 1.348 -23.178 -5.421 1.00 64.94 93 LEU A CA 1
ATOM 743 C C . LEU A 1 93 ? 1.749 -23.490 -3.974 1.00 64.94 93 LEU A C 1
ATOM 745 O O . LEU A 1 93 ? 2.930 -23.411 -3.642 1.00 64.94 93 LEU A O 1
ATOM 749 N N . PHE A 1 94 ? 0.797 -23.868 -3.117 1.00 60.66 94 PHE A N 1
ATOM 750 C CA . PHE A 1 94 ? 1.082 -24.292 -1.747 1.00 60.66 94 PHE A CA 1
ATOM 751 C C . PHE A 1 94 ? 1.161 -25.824 -1.627 1.00 60.66 94 PHE A C 1
ATOM 753 O O . PHE A 1 94 ? 0.251 -26.519 -2.085 1.00 60.66 94 PHE A O 1
ATOM 760 N N . PRO A 1 95 ? 2.191 -26.381 -0.952 1.00 60.44 95 PRO A N 1
ATOM 761 C CA . PRO A 1 95 ? 2.268 -27.812 -0.685 1.00 60.44 95 PRO A CA 1
ATOM 762 C C . PRO A 1 95 ? 1.024 -28.286 0.072 1.00 60.44 95 PRO A C 1
ATOM 764 O O . PRO A 1 95 ? 0.704 -27.781 1.152 1.00 60.44 95 PRO A O 1
ATOM 767 N N . TRP A 1 96 ? 0.338 -29.299 -0.460 1.00 55.50 96 TRP A N 1
ATOM 768 C CA . TRP A 1 96 ? -0.914 -29.832 0.093 1.00 55.50 96 TRP A CA 1
ATOM 769 C C . TRP A 1 96 ? -0.834 -30.276 1.561 1.00 55.50 96 TRP A C 1
ATOM 771 O O . TRP A 1 96 ? -1.871 -30.379 2.222 1.00 55.50 96 TRP A O 1
ATOM 781 N N . PHE A 1 97 ? 0.372 -30.522 2.078 1.00 55.53 97 PHE A N 1
ATOM 782 C CA . PHE A 1 97 ? 0.631 -30.890 3.469 1.00 55.53 97 PHE A CA 1
ATOM 783 C C . PHE A 1 97 ? 0.576 -29.697 4.447 1.00 55.53 97 PHE A C 1
ATOM 785 O O . PHE A 1 97 ? 0.205 -29.883 5.600 1.00 55.53 97 PHE A O 1
ATOM 792 N N . ILE A 1 98 ? 0.858 -28.471 3.987 1.00 57.16 98 ILE A N 1
ATOM 793 C CA . ILE A 1 98 ? 0.803 -27.240 4.805 1.00 57.16 98 ILE A CA 1
ATOM 794 C C . ILE A 1 98 ? -0.635 -26.692 4.880 1.00 57.16 98 ILE A C 1
ATOM 796 O O . ILE A 1 98 ? -1.002 -25.983 5.817 1.00 57.16 98 ILE A O 1
ATOM 800 N N . LEU A 1 99 ? -1.483 -27.048 3.910 1.00 54.47 99 LEU A N 1
ATOM 801 C CA . LEU A 1 99 ? -2.871 -26.597 3.835 1.00 54.47 99 LEU A CA 1
ATOM 802 C C . LEU A 1 99 ? -3.782 -27.421 4.772 1.00 54.47 99 LEU A C 1
ATOM 804 O O . LEU A 1 99 ? -3.967 -28.623 4.544 1.00 54.47 99 LEU A O 1
ATOM 808 N N . PRO A 1 100 ? -4.416 -26.801 5.794 1.00 57.44 100 PRO A N 1
ATOM 809 C CA . PRO A 1 100 ? -5.358 -27.486 6.681 1.00 57.44 100 PRO A CA 1
ATOM 810 C C . PRO A 1 100 ? -6.476 -28.168 5.879 1.00 57.44 100 PRO A C 1
ATOM 812 O O . PRO A 1 100 ? -6.998 -27.565 4.944 1.00 57.44 100 PRO A O 1
ATOM 815 N N . ARG A 1 101 ? -6.922 -29.381 6.261 1.00 57.62 101 ARG A N 1
ATOM 816 C CA . ARG A 1 101 ? -7.953 -30.140 5.500 1.00 57.62 101 ARG A CA 1
ATOM 817 C C . ARG A 1 101 ? -9.214 -29.307 5.200 1.00 57.62 101 ARG A C 1
ATOM 819 O O . ARG A 1 101 ? -9.779 -29.425 4.123 1.00 57.62 101 ARG A O 1
ATOM 826 N N . ARG A 1 102 ? -9.590 -28.404 6.114 1.00 52.84 102 ARG A N 1
ATOM 827 C CA . ARG A 1 102 ? -10.707 -27.441 5.991 1.00 52.84 102 ARG A CA 1
ATOM 828 C C . ARG A 1 102 ? -10.569 -26.398 4.871 1.00 52.84 102 ARG A C 1
ATOM 830 O O . ARG A 1 102 ? -11.561 -25.792 4.496 1.00 52.84 102 ARG A O 1
ATOM 837 N N . TRP A 1 103 ? -9.366 -26.162 4.349 1.00 50.69 103 TRP A N 1
ATOM 838 C CA . TRP A 1 103 ? -9.125 -25.252 3.219 1.00 50.69 103 TRP A CA 1
ATOM 839 C C . TRP A 1 103 ? -9.185 -25.966 1.869 1.00 50.69 103 TRP A C 1
ATOM 841 O O . TRP A 1 103 ? -9.246 -25.304 0.840 1.00 50.69 103 TRP A O 1
ATOM 851 N N . ARG A 1 104 ? -9.185 -27.308 1.863 1.00 57.91 104 ARG A N 1
ATOM 852 C CA . ARG A 1 104 ? -9.219 -28.106 0.628 1.00 57.91 104 ARG A CA 1
ATOM 853 C C . ARG A 1 104 ? -10.545 -27.963 -0.124 1.00 57.91 104 ARG A C 1
ATOM 855 O O . ARG A 1 104 ? -10.569 -28.185 -1.325 1.00 57.91 104 ARG A O 1
ATOM 862 N N . SER A 1 105 ? -11.599 -27.517 0.562 1.00 54.88 105 SER A N 1
ATOM 863 C CA . SER A 1 105 ? -12.849 -27.038 -0.032 1.00 54.88 105 SER A CA 1
ATOM 864 C C . SER A 1 105 ? -13.696 -26.338 1.038 1.00 54.88 105 SER A C 1
ATOM 866 O O . SER A 1 105 ? -14.519 -26.961 1.705 1.00 54.88 105 SER A O 1
ATOM 868 N N . SER A 1 106 ? -13.494 -25.036 1.226 1.00 46.75 106 SER A N 1
ATOM 869 C CA . SER A 1 106 ? -14.432 -24.186 1.967 1.00 46.75 106 SER A CA 1
ATOM 870 C C . SER A 1 106 ? -15.036 -23.200 0.983 1.00 46.75 106 SER A C 1
ATOM 872 O O . SER A 1 106 ? -14.667 -22.028 0.958 1.00 46.75 106 SER A O 1
ATOM 874 N N . LEU A 1 107 ? -15.945 -23.696 0.145 1.00 43.47 107 LEU A N 1
ATOM 875 C CA . LEU A 1 107 ? -16.629 -22.873 -0.850 1.00 43.47 107 LEU A CA 1
ATOM 876 C C . LEU A 1 107 ? -17.389 -21.699 -0.211 1.00 43.47 107 LEU A C 1
ATOM 878 O O . LEU A 1 107 ? -17.518 -20.676 -0.860 1.00 43.47 107 LEU A O 1
ATOM 882 N N . PHE A 1 108 ? -17.796 -21.778 1.061 1.00 45.62 108 PHE A N 1
ATOM 883 C CA . PHE A 1 108 ? -18.457 -20.671 1.762 1.00 45.62 108 PHE A CA 1
ATOM 884 C C . PHE A 1 108 ? -18.275 -20.766 3.282 1.00 45.62 108 PHE A C 1
ATOM 886 O O . PHE A 1 108 ? -19.173 -21.189 4.001 1.00 45.62 108 PHE A O 1
ATOM 893 N N . GLN A 1 109 ? -17.125 -20.346 3.807 1.00 42.44 109 GLN A N 1
ATOM 894 C CA . GLN A 1 109 ? -17.065 -19.918 5.208 1.00 42.44 109 GLN A CA 1
ATOM 895 C C . GLN A 1 109 ? -16.494 -18.512 5.234 1.00 42.44 109 GLN A C 1
ATOM 897 O O . GLN A 1 109 ? -15.281 -18.318 5.149 1.00 42.44 109 GLN A O 1
ATOM 902 N N . LEU A 1 110 ? -17.401 -17.535 5.320 1.00 45.56 110 LEU A N 1
ATOM 903 C CA . LEU A 1 110 ? -17.097 -16.162 5.700 1.00 45.56 110 LEU A CA 1
ATOM 904 C C . LEU A 1 110 ? -16.293 -16.191 7.011 1.00 45.56 110 LEU A C 1
ATOM 906 O O . LEU A 1 110 ? -16.836 -16.243 8.110 1.00 45.56 110 LEU A O 1
ATOM 910 N N . LYS A 1 111 ? -14.968 -16.184 6.892 1.00 39.97 111 LYS A N 1
ATOM 911 C CA . LYS A 1 111 ? -14.052 -15.760 7.944 1.00 39.97 111 LYS A CA 1
ATOM 912 C C . LYS A 1 111 ? -13.154 -14.703 7.326 1.00 39.97 111 LYS A C 1
ATOM 914 O O . LYS A 1 111 ? -12.271 -14.993 6.521 1.00 39.97 111 LYS A O 1
ATOM 919 N N . THR A 1 112 ? -13.436 -13.470 7.719 1.00 47.00 112 THR A N 1
ATOM 920 C CA . THR A 1 112 ? -12.945 -12.169 7.241 1.00 47.00 112 THR A CA 1
ATOM 921 C C . THR A 1 112 ? -11.424 -11.972 7.239 1.00 47.00 112 THR A C 1
ATOM 923 O O . THR A 1 112 ? -10.961 -10.934 6.785 1.00 47.00 112 THR A O 1
ATOM 926 N N . GLY A 1 113 ? -10.627 -12.948 7.686 1.00 45.19 113 GLY A N 1
ATOM 927 C CA . GLY A 1 113 ? -9.182 -12.775 7.865 1.00 45.19 113 GLY A CA 1
ATOM 928 C C . GLY A 1 113 ? -8.322 -13.115 6.646 1.00 45.19 113 GLY A C 1
ATOM 929 O O . GLY A 1 113 ? -7.503 -12.309 6.223 1.00 45.19 113 GLY A O 1
ATOM 930 N N . LYS A 1 114 ? -8.462 -14.319 6.074 1.00 46.66 114 LYS A N 1
ATOM 931 C CA . LYS A 1 114 ? -7.494 -14.822 5.073 1.00 46.66 114 LYS A CA 1
ATOM 932 C C . LYS A 1 114 ? -7.956 -14.674 3.628 1.00 46.66 114 LYS A C 1
ATOM 934 O O . LYS A 1 114 ? -7.133 -14.454 2.752 1.00 46.66 114 LYS A O 1
ATOM 939 N N . SER A 1 115 ? -9.264 -14.745 3.389 1.00 46.91 115 SER A N 1
ATOM 940 C CA . SER A 1 115 ? -9.831 -14.576 2.048 1.00 46.91 115 SER A CA 1
ATOM 941 C C . SER A 1 115 ? -9.852 -13.117 1.591 1.00 46.91 115 SER A C 1
ATOM 943 O O . SER A 1 115 ? -9.711 -12.849 0.403 1.00 46.91 115 SER A O 1
ATOM 945 N N . THR A 1 116 ? -10.035 -12.180 2.523 1.00 51.09 116 THR A N 1
ATOM 946 C CA . THR A 1 116 ? -10.004 -10.738 2.247 1.00 51.09 116 THR A CA 1
ATOM 947 C C . THR A 1 116 ? -8.586 -10.285 1.903 1.00 51.09 116 THR A C 1
ATOM 949 O O . THR A 1 116 ? -8.402 -9.526 0.958 1.00 51.09 116 THR A O 1
ATOM 952 N N . ALA A 1 117 ? -7.587 -10.826 2.616 1.00 50.75 117 ALA A N 1
ATOM 953 C CA . ALA A 1 117 ? -6.176 -10.466 2.487 1.00 50.75 117 ALA A CA 1
ATOM 954 C C . ALA A 1 117 ? -5.616 -10.635 1.064 1.00 50.75 117 ALA A C 1
ATOM 956 O O . ALA A 1 117 ? -4.819 -9.812 0.636 1.00 50.75 117 ALA A O 1
ATOM 957 N N . THR A 1 118 ? -6.023 -11.675 0.326 1.00 53.59 118 THR A N 1
ATOM 958 C CA . THR A 1 118 ? -5.537 -11.923 -1.046 1.00 53.59 118 THR A CA 1
ATOM 959 C C . THR A 1 118 ? -6.238 -11.049 -2.090 1.00 53.59 118 THR A C 1
ATOM 961 O O . THR A 1 118 ? -5.627 -10.618 -3.069 1.00 53.59 118 THR A O 1
ATOM 964 N N . VAL A 1 119 ? -7.534 -10.779 -1.909 1.00 67.38 119 VAL A N 1
ATOM 965 C CA . VAL A 1 119 ? -8.308 -9.967 -2.861 1.00 67.38 119 VAL A CA 1
ATOM 966 C C . VAL A 1 119 ? -7.866 -8.507 -2.781 1.00 67.38 119 VAL A C 1
ATOM 968 O O . VAL A 1 119 ? -7.614 -7.891 -3.817 1.00 67.38 119 VAL A O 1
ATOM 971 N N . CYS A 1 120 ? -7.689 -7.973 -1.567 1.00 70.62 120 CYS A N 1
ATOM 972 C CA . CYS A 1 1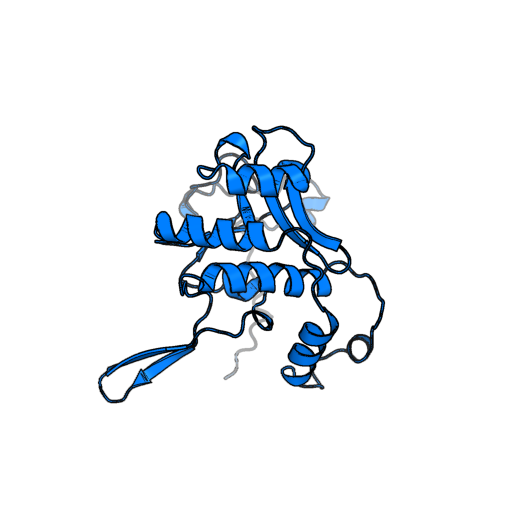20 ? -7.238 -6.596 -1.386 1.00 70.62 120 CYS A CA 1
ATOM 973 C C . CYS A 1 120 ? -5.797 -6.376 -1.880 1.00 70.62 120 CYS A C 1
ATOM 975 O O . CYS A 1 120 ? -5.521 -5.345 -2.492 1.00 70.62 120 CYS A O 1
ATOM 977 N N . SER A 1 121 ? -4.891 -7.345 -1.690 1.00 86.00 121 SER A N 1
ATOM 978 C CA . SER A 1 121 ? -3.502 -7.237 -2.155 1.00 86.00 121 SER A CA 1
ATOM 979 C C . SER A 1 121 ? -3.371 -7.346 -3.672 1.00 86.00 121 SER A C 1
ATOM 981 O O . SER A 1 121 ? -2.498 -6.691 -4.238 1.00 86.00 121 SER A O 1
ATOM 983 N N . THR A 1 122 ? -4.236 -8.120 -4.340 1.00 88.69 122 THR A N 1
ATOM 984 C CA . THR A 1 122 ? -4.200 -8.283 -5.802 1.00 88.69 122 THR A CA 1
ATOM 985 C C . THR A 1 122 ? -4.433 -6.951 -6.510 1.00 88.69 122 THR A C 1
ATOM 987 O O . THR A 1 122 ? -3.586 -6.545 -7.299 1.00 88.69 122 THR A O 1
ATOM 990 N N . MET A 1 123 ? -5.519 -6.233 -6.190 1.00 91.62 123 MET A N 1
ATOM 991 C CA . MET A 1 123 ? -5.832 -4.937 -6.817 1.00 91.62 123 MET A CA 1
ATOM 992 C C . MET A 1 123 ? -4.691 -3.929 -6.629 1.00 91.62 123 MET A C 1
ATOM 994 O O . MET A 1 123 ? -4.238 -3.304 -7.589 1.00 91.62 123 MET A O 1
ATOM 998 N N . ILE A 1 124 ? -4.156 -3.835 -5.408 1.00 94.81 124 ILE A N 1
ATOM 999 C CA . ILE A 1 124 ? -3.031 -2.948 -5.089 1.00 94.81 124 ILE A CA 1
ATOM 1000 C C . ILE A 1 124 ? -1.777 -3.365 -5.874 1.00 94.81 124 ILE A C 1
ATOM 1002 O O . ILE A 1 124 ? -1.083 -2.519 -6.439 1.00 94.81 124 ILE A O 1
ATOM 1006 N N . ALA A 1 125 ? -1.488 -4.667 -5.956 1.00 95.06 125 ALA A N 1
ATOM 1007 C CA . ALA A 1 125 ? -0.343 -5.181 -6.696 1.00 95.06 125 ALA A CA 1
ATOM 1008 C C . ALA A 1 125 ? -0.463 -4.962 -8.206 1.00 95.06 125 ALA A C 1
ATOM 1010 O O . ALA A 1 125 ? 0.545 -4.710 -8.871 1.00 95.06 125 ALA A O 1
ATOM 1011 N N . GLU A 1 126 ? -1.672 -5.051 -8.760 1.00 94.94 126 GLU A N 1
ATOM 1012 C CA . GLU A 1 126 ? -1.949 -4.728 -10.155 1.00 94.94 126 GLU A CA 1
ATOM 1013 C C . GLU A 1 126 ? -1.714 -3.240 -10.438 1.00 94.94 126 GLU A C 1
ATOM 1015 O O . GLU A 1 126 ? -1.043 -2.933 -11.429 1.00 94.94 126 GLU A O 1
ATOM 1020 N N . ALA A 1 127 ? -2.178 -2.361 -9.539 1.00 96.12 127 ALA A N 1
ATOM 1021 C CA . ALA A 1 127 ? -2.009 -0.911 -9.615 1.00 96.12 127 ALA A CA 1
ATOM 1022 C C . ALA A 1 127 ? -0.530 -0.512 -9.658 1.00 96.12 127 ALA A C 1
ATOM 1024 O O . ALA A 1 127 ? -0.082 0.118 -10.613 1.00 96.12 127 ALA A O 1
ATOM 1025 N N . PHE A 1 128 ? 0.267 -0.968 -8.686 1.00 97.38 128 PHE A N 1
ATOM 1026 C CA . PHE A 1 128 ? 1.695 -0.637 -8.614 1.00 97.38 128 PHE A CA 1
ATOM 1027 C C . PHE A 1 128 ? 2.494 -1.068 -9.837 1.00 97.38 128 PHE A C 1
ATOM 1029 O O . PHE A 1 128 ? 3.456 -0.407 -10.215 1.00 97.38 128 PHE A O 1
ATOM 1036 N N . GLY A 1 129 ? 2.114 -2.153 -10.506 1.00 96.19 129 GLY A N 1
ATOM 1037 C CA . GLY A 1 129 ? 2.836 -2.524 -11.716 1.00 96.19 129 GLY A CA 1
ATOM 1038 C C . GLY A 1 129 ? 2.248 -2.008 -13.022 1.00 96.19 129 GLY A C 1
ATOM 1039 O O . GLY A 1 129 ? 2.771 -2.394 -14.063 1.00 96.19 129 GLY A O 1
ATOM 1040 N N . GLN A 1 130 ? 1.257 -1.109 -12.993 1.00 97.00 130 GLN A N 1
ATOM 1041 C CA . GLN A 1 130 ? 1.044 -0.189 -14.122 1.00 97.00 130 GLN A CA 1
ATOM 1042 C C . GLN A 1 130 ? 2.277 0.691 -14.355 1.00 97.00 130 GLN A C 1
ATOM 1044 O O . GLN A 1 130 ? 2.581 1.052 -15.485 1.00 97.00 130 GLN A O 1
ATOM 1049 N N . VAL A 1 131 ? 3.030 0.963 -13.287 1.00 96.81 131 VAL A N 1
ATOM 1050 C CA . VAL A 1 131 ? 4.240 1.796 -13.301 1.00 96.81 131 VAL A CA 1
ATOM 1051 C C . VAL A 1 131 ? 5.512 0.987 -13.032 1.00 96.81 131 VAL A C 1
ATOM 1053 O O . VAL A 1 131 ? 6.556 1.540 -12.715 1.00 96.81 131 VAL A O 1
ATOM 1056 N N . GLN A 1 132 ? 5.428 -0.346 -13.142 1.00 95.00 132 GLN A N 1
ATOM 1057 C CA . GLN A 1 132 ? 6.529 -1.276 -12.854 1.00 95.00 132 GLN A CA 1
ATOM 1058 C C . GLN A 1 132 ? 7.171 -1.076 -11.463 1.00 95.00 132 GLN A C 1
ATOM 1060 O O . GLN A 1 132 ? 8.346 -1.391 -11.276 1.00 95.00 132 GLN A O 1
ATOM 1065 N N . PHE A 1 133 ? 6.409 -0.595 -10.470 1.00 96.38 133 PHE A N 1
ATOM 1066 C CA . PHE A 1 133 ? 6.932 -0.417 -9.119 1.00 96.38 133 PHE A CA 1
ATOM 1067 C C . PHE A 1 133 ? 7.189 -1.784 -8.459 1.00 96.38 133 PHE A C 1
ATOM 1069 O O . PHE A 1 133 ? 6.296 -2.645 -8.438 1.00 96.38 133 PHE A O 1
ATOM 1076 N N . PRO A 1 134 ? 8.396 -2.023 -7.929 1.00 94.25 134 PRO A N 1
ATOM 1077 C CA . PRO A 1 134 ? 8.762 -3.317 -7.374 1.00 94.25 134 PRO A CA 1
ATOM 1078 C C . PRO A 1 134 ? 8.167 -3.519 -5.973 1.00 94.25 134 PRO A C 1
ATOM 1080 O O . PRO A 1 134 ? 8.570 -2.875 -5.015 1.00 94.25 134 PRO A O 1
ATOM 1083 N N . ILE A 1 135 ? 7.236 -4.468 -5.833 1.00 94.81 135 ILE A N 1
ATOM 1084 C CA . ILE A 1 135 ? 6.766 -4.921 -4.511 1.00 94.81 135 ILE A CA 1
ATOM 1085 C C . ILE A 1 135 ? 7.772 -5.924 -3.949 1.00 94.81 135 ILE A C 1
ATOM 1087 O O . ILE A 1 135 ? 8.580 -5.579 -3.104 1.00 94.81 135 ILE A O 1
ATOM 1091 N N . LEU A 1 136 ? 7.823 -7.145 -4.475 1.00 92.31 136 LEU A N 1
ATOM 1092 C CA . LEU A 1 136 ? 8.843 -8.126 -4.092 1.00 92.31 136 LEU A CA 1
ATOM 1093 C C . LEU A 1 136 ? 9.323 -8.876 -5.345 1.00 92.31 136 LEU A C 1
ATOM 1095 O O . LEU A 1 136 ? 8.870 -9.997 -5.606 1.00 92.31 136 LEU A O 1
ATOM 1099 N N . PRO A 1 137 ? 10.139 -8.223 -6.199 1.00 92.00 137 PRO A N 1
ATOM 1100 C CA . PRO A 1 137 ? 10.570 -8.802 -7.464 1.00 92.00 137 PRO A CA 1
ATOM 1101 C C . PRO A 1 137 ? 11.557 -9.950 -7.241 1.00 92.00 137 PRO A C 1
ATOM 1103 O O . PRO A 1 137 ? 12.338 -9.947 -6.291 1.00 92.00 137 PRO A O 1
ATOM 1106 N N . LEU A 1 138 ? 11.577 -10.906 -8.170 1.00 92.12 138 LEU A N 1
ATOM 1107 C CA . LEU A 1 138 ? 12.701 -11.828 -8.280 1.00 92.12 138 LEU A CA 1
ATOM 1108 C C . LEU A 1 138 ? 13.862 -11.082 -8.942 1.00 92.12 138 LEU A C 1
ATOM 1110 O O . LEU A 1 138 ? 13.714 -10.581 -10.058 1.00 92.12 138 LEU A O 1
ATOM 1114 N N . VAL A 1 139 ? 15.006 -11.034 -8.265 1.00 93.25 139 VAL A N 1
ATOM 1115 C CA . VAL A 1 139 ? 16.228 -10.407 -8.775 1.00 93.25 139 VAL A CA 1
ATOM 1116 C C . VAL A 1 139 ? 17.238 -11.500 -9.102 1.00 93.25 139 VAL A C 1
ATOM 1118 O O . VAL A 1 139 ? 17.734 -12.176 -8.204 1.00 93.25 139 VAL A O 1
ATOM 1121 N N . LEU A 1 140 ? 17.543 -11.683 -10.387 1.00 94.75 140 LEU A N 1
ATOM 1122 C CA . LEU A 1 140 ? 18.543 -12.647 -10.849 1.00 94.75 140 LEU A CA 1
ATOM 1123 C C . LEU A 1 140 ? 19.806 -11.918 -11.291 1.00 94.75 140 LEU A C 1
ATOM 1125 O O . LEU A 1 140 ? 19.771 -11.143 -12.249 1.00 94.75 140 LEU A O 1
ATOM 1129 N N . ARG A 1 141 ? 20.927 -12.207 -10.627 1.00 94.75 141 ARG A N 1
ATOM 1130 C CA . ARG A 1 141 ? 22.249 -11.759 -11.074 1.00 94.75 141 ARG A CA 1
ATOM 1131 C C . ARG A 1 141 ? 22.725 -12.639 -12.225 1.00 94.75 141 ARG A C 1
ATOM 1133 O O . ARG A 1 141 ? 22.629 -13.860 -12.153 1.00 94.75 141 ARG A O 1
ATOM 1140 N N . GLN A 1 142 ? 23.183 -12.011 -13.295 1.00 95.25 142 GLN A N 1
ATOM 1141 C CA . GLN A 1 142 ? 23.750 -12.670 -14.464 1.00 95.25 142 GLN A CA 1
ATOM 1142 C C . GLN A 1 142 ? 25.271 -12.814 -14.311 1.00 95.25 142 GLN A C 1
ATOM 1144 O O . GLN A 1 142 ? 25.889 -12.158 -13.471 1.00 95.25 142 GLN A O 1
ATOM 1149 N N . SER A 1 143 ? 25.883 -13.663 -15.140 1.00 93.25 143 SER A N 1
ATOM 1150 C CA . SER A 1 143 ? 27.337 -13.881 -15.152 1.00 93.25 143 SER A CA 1
ATOM 1151 C C . SER A 1 143 ? 28.139 -12.639 -15.556 1.00 93.25 143 SER A C 1
ATOM 1153 O O . SER A 1 143 ? 29.301 -12.525 -15.186 1.00 93.25 143 SER A O 1
ATOM 1155 N N . ASP A 1 144 ? 27.525 -11.705 -16.286 1.00 94.00 144 ASP A N 1
ATOM 1156 C CA . ASP A 1 144 ? 28.110 -10.411 -16.666 1.00 94.00 144 ASP A CA 1
ATOM 1157 C C . ASP A 1 144 ? 28.004 -9.339 -15.559 1.00 94.00 144 ASP A C 1
ATOM 1159 O O . ASP A 1 144 ? 28.386 -8.190 -15.766 1.00 94.00 144 ASP A O 1
ATOM 1163 N N . GLY A 1 145 ? 27.473 -9.696 -14.383 1.00 92.38 145 GLY A N 1
ATOM 1164 C CA . GLY A 1 145 ? 27.273 -8.787 -13.254 1.00 92.38 145 GLY A CA 1
ATOM 1165 C C . GLY A 1 145 ? 25.980 -7.966 -13.308 1.00 92.38 145 GLY A C 1
ATOM 1166 O O . GLY A 1 145 ? 25.656 -7.294 -12.327 1.00 92.38 145 GLY A O 1
ATOM 1167 N N . SER A 1 146 ? 25.204 -8.038 -14.394 1.00 94.94 146 SER A N 1
ATOM 1168 C CA . SER A 1 146 ? 23.909 -7.358 -14.497 1.00 94.94 146 SER A CA 1
ATOM 1169 C C . SER A 1 146 ? 22.835 -8.022 -13.625 1.00 94.94 146 SER A C 1
ATOM 1171 O O . SER A 1 146 ? 22.903 -9.208 -13.292 1.00 94.94 146 SER A O 1
ATOM 1173 N N . ALA A 1 147 ? 21.809 -7.255 -13.247 1.00 93.69 147 ALA A N 1
ATOM 1174 C CA . ALA A 1 147 ? 20.646 -7.758 -12.521 1.00 93.69 147 ALA A CA 1
ATOM 1175 C C . ALA A 1 147 ? 19.394 -7.690 -13.401 1.00 93.69 147 ALA A C 1
ATOM 1177 O O . ALA A 1 147 ? 19.089 -6.653 -13.989 1.00 93.69 147 ALA A O 1
ATOM 1178 N N . ARG A 1 148 ? 18.643 -8.792 -13.459 1.00 94.00 148 ARG A N 1
ATOM 1179 C CA . ARG A 1 148 ? 17.330 -8.859 -14.109 1.00 94.00 148 ARG A CA 1
ATOM 1180 C C . ARG A 1 148 ? 16.237 -8.930 -13.057 1.00 94.00 148 ARG A C 1
ATOM 1182 O O . ARG A 1 148 ? 16.310 -9.756 -12.148 1.00 94.00 148 ARG A O 1
ATOM 1189 N N . PHE A 1 149 ? 15.225 -8.087 -13.213 1.00 93.44 149 PHE A N 1
ATOM 1190 C CA . PHE A 1 149 ? 14.091 -7.987 -12.304 1.00 93.44 149 PHE A CA 1
ATOM 1191 C C . PHE A 1 149 ? 12.861 -8.596 -12.963 1.00 93.44 149 PHE A C 1
ATOM 1193 O O . PHE A 1 149 ? 12.509 -8.236 -14.084 1.00 93.44 149 PHE A O 1
ATOM 1200 N N . TYR A 1 150 ? 12.190 -9.495 -12.251 1.00 92.00 150 TYR A N 1
ATOM 1201 C CA . TYR A 1 150 ? 10.944 -10.101 -12.701 1.00 92.00 150 TYR A CA 1
ATOM 1202 C C . TYR A 1 150 ? 9.843 -9.782 -11.704 1.00 92.00 150 TYR A C 1
ATOM 1204 O O . TYR A 1 150 ? 9.962 -10.041 -10.501 1.00 92.00 150 TYR A O 1
ATOM 1212 N N . ARG A 1 151 ? 8.755 -9.209 -12.213 1.00 91.75 151 ARG A N 1
ATOM 1213 C CA . ARG A 1 151 ? 7.592 -8.865 -11.403 1.00 91.75 151 ARG A CA 1
ATOM 1214 C C . ARG A 1 151 ? 6.896 -10.139 -10.923 1.00 91.75 151 ARG A C 1
ATOM 1216 O O . ARG A 1 151 ? 6.674 -11.073 -11.690 1.00 91.75 151 ARG A O 1
ATOM 1223 N N . ARG A 1 152 ? 6.497 -10.145 -9.652 1.00 87.94 152 ARG A N 1
ATOM 1224 C CA . ARG A 1 152 ? 5.624 -11.180 -9.093 1.00 87.94 152 ARG A CA 1
ATOM 1225 C C . ARG A 1 152 ? 4.230 -11.098 -9.725 1.00 87.94 152 ARG A C 1
ATOM 1227 O O . ARG A 1 152 ? 3.715 -10.006 -9.954 1.00 87.94 152 ARG A O 1
ATOM 1234 N N . ASN A 1 153 ? 3.605 -12.247 -9.977 1.00 88.81 153 ASN A N 1
ATOM 1235 C CA . ASN A 1 153 ? 2.209 -12.292 -10.412 1.00 88.81 153 ASN A CA 1
ATOM 1236 C C . ASN A 1 153 ? 1.316 -11.618 -9.346 1.00 88.81 153 ASN A C 1
ATOM 1238 O O . ASN A 1 153 ? 1.306 -12.100 -8.213 1.00 88.81 153 ASN A O 1
ATOM 1242 N N . PRO A 1 154 ? 0.553 -10.558 -9.678 1.00 89.44 154 PRO A N 1
ATOM 1243 C CA . PRO A 1 154 ? -0.268 -9.833 -8.706 1.00 89.44 154 PRO A CA 1
ATOM 1244 C C . PRO A 1 154 ? -1.246 -10.710 -7.918 1.00 89.44 154 PRO A C 1
ATOM 1246 O O . PRO A 1 154 ? -1.457 -10.466 -6.735 1.00 89.44 154 PRO A O 1
ATOM 1249 N N . LYS A 1 155 ? -1.776 -11.778 -8.531 1.00 83.44 155 LYS A N 1
ATOM 1250 C CA . LYS A 1 155 ? -2.694 -12.731 -7.873 1.00 83.44 155 LYS A CA 1
ATOM 1251 C C . LYS A 1 155 ? -2.028 -13.563 -6.770 1.00 83.44 155 LYS A C 1
ATOM 1253 O O . LYS A 1 155 ? -2.713 -14.242 -6.012 1.00 83.44 155 LYS A O 1
ATOM 1258 N N . LEU A 1 156 ? -0.697 -13.547 -6.715 1.00 83.25 156 LEU A N 1
ATOM 1259 C CA . LEU A 1 156 ? 0.121 -14.228 -5.711 1.00 83.25 156 LEU A CA 1
ATOM 1260 C C . LEU A 1 156 ? 0.709 -13.270 -4.681 1.00 83.25 156 LEU A C 1
ATOM 1262 O O . LEU A 1 156 ? 1.380 -13.725 -3.758 1.00 83.25 156 LEU A O 1
ATOM 1266 N N . CYS A 1 157 ? 0.489 -11.965 -4.841 1.00 84.75 157 CYS A N 1
ATOM 1267 C CA . CYS A 1 157 ? 0.934 -10.998 -3.858 1.00 84.75 157 CYS A CA 1
ATOM 1268 C C . CYS A 1 157 ? 0.068 -11.110 -2.606 1.00 84.75 157 CYS A C 1
ATOM 1270 O O . CYS A 1 157 ? -1.162 -11.089 -2.686 1.00 84.75 157 CYS A O 1
ATOM 1272 N N . THR A 1 158 ? 0.698 -11.188 -1.442 1.00 85.25 158 THR A N 1
ATOM 1273 C CA . THR A 1 158 ? 0.025 -11.123 -0.138 1.00 85.25 158 THR A CA 1
ATOM 1274 C C . THR A 1 158 ? 0.315 -9.784 0.543 1.00 85.25 158 THR A C 1
ATOM 1276 O O . THR A 1 158 ? 1.267 -9.101 0.167 1.00 85.25 158 THR A O 1
ATOM 1279 N N . PRO A 1 159 ? -0.444 -9.391 1.582 1.00 86.12 159 PRO A N 1
ATOM 1280 C CA . PRO A 1 159 ? -0.115 -8.195 2.360 1.00 86.12 159 PRO A CA 1
ATOM 1281 C C . PRO A 1 159 ? 1.314 -8.209 2.928 1.00 86.12 159 PRO A C 1
ATOM 1283 O O . PRO A 1 159 ? 1.978 -7.179 2.931 1.00 86.12 159 PRO A O 1
ATOM 1286 N N . SER A 1 160 ? 1.831 -9.379 3.326 1.00 86.12 160 SER A N 1
ATOM 1287 C CA . SER A 1 160 ? 3.201 -9.498 3.841 1.00 86.12 160 SER A CA 1
ATOM 1288 C C . SER A 1 160 ? 4.276 -9.197 2.795 1.00 86.12 160 SER A C 1
ATOM 1290 O O . SER A 1 160 ? 5.371 -8.795 3.165 1.00 86.12 160 SER A O 1
ATOM 1292 N N . ASP A 1 161 ? 3.993 -9.376 1.499 1.00 91.19 161 ASP A N 1
ATOM 1293 C CA . ASP A 1 161 ? 4.954 -9.025 0.446 1.00 91.19 161 ASP A CA 1
ATOM 1294 C C . ASP A 1 161 ? 5.224 -7.510 0.414 1.00 91.19 161 ASP A C 1
ATOM 1296 O O . ASP A 1 161 ? 6.337 -7.101 0.094 1.00 91.19 161 ASP A O 1
ATOM 1300 N N . PHE A 1 162 ? 4.236 -6.682 0.776 1.00 92.69 162 PHE A N 1
ATOM 1301 C CA . PHE A 1 162 ? 4.425 -5.239 0.949 1.00 92.69 162 PHE A CA 1
ATOM 1302 C C . PHE A 1 162 ? 5.226 -4.939 2.219 1.00 92.69 162 PHE A C 1
ATOM 1304 O O . PHE A 1 162 ? 6.149 -4.135 2.164 1.00 92.69 162 PHE A O 1
ATOM 1311 N N . ASP A 1 163 ? 4.926 -5.626 3.328 1.00 90.69 163 ASP A N 1
ATOM 1312 C CA . ASP A 1 163 ? 5.645 -5.472 4.604 1.00 90.69 163 ASP A CA 1
ATOM 1313 C C . ASP A 1 163 ? 7.138 -5.838 4.498 1.00 90.69 163 ASP A C 1
ATOM 1315 O O . ASP A 1 163 ? 7.977 -5.192 5.123 1.00 90.69 163 ASP A O 1
ATOM 1319 N N . TYR A 1 164 ? 7.480 -6.879 3.731 1.00 91.62 164 TYR A N 1
ATOM 1320 C CA . TYR A 1 164 ? 8.865 -7.331 3.539 1.00 91.62 164 TYR A CA 1
ATOM 1321 C C . TYR A 1 164 ? 9.605 -6.609 2.415 1.00 91.62 164 TYR A C 1
ATOM 1323 O O . TYR A 1 164 ? 10.818 -6.774 2.271 1.00 91.62 164 TYR A O 1
ATOM 1331 N N . SER A 1 165 ? 8.888 -5.856 1.587 1.00 94.31 165 SER A N 1
ATOM 1332 C CA . SER A 1 165 ? 9.489 -5.157 0.466 1.00 94.31 165 SER A CA 1
ATOM 1333 C C . SER A 1 165 ? 10.502 -4.113 0.944 1.00 94.31 165 SER A C 1
ATOM 1335 O O . SER A 1 165 ? 10.154 -3.261 1.760 1.00 94.31 165 SER A O 1
ATOM 1337 N N . PRO A 1 166 ? 11.721 -4.068 0.374 1.00 94.12 166 PRO A N 1
ATOM 1338 C CA . PRO A 1 166 ? 12.662 -2.986 0.658 1.00 94.12 166 PRO A CA 1
ATOM 1339 C C . PRO A 1 166 ? 12.243 -1.648 0.021 1.00 94.12 166 PRO A C 1
ATOM 1341 O O . PRO A 1 166 ? 12.876 -0.625 0.279 1.00 94.12 166 PRO A O 1
ATOM 1344 N N . TYR A 1 167 ? 11.207 -1.654 -0.824 1.00 95.44 167 TYR A N 1
ATOM 1345 C CA . TYR A 1 167 ? 10.695 -0.486 -1.539 1.00 95.44 167 TYR A CA 1
ATOM 1346 C C . TYR A 1 167 ? 9.536 0.200 -0.809 1.00 95.44 167 TYR A C 1
ATOM 1348 O O . TYR A 1 167 ? 9.007 1.190 -1.310 1.00 95.44 167 TYR A O 1
ATOM 1356 N N . PHE A 1 168 ? 9.132 -0.304 0.360 1.00 96.62 168 PHE A N 1
ATOM 1357 C CA . PHE A 1 168 ? 8.106 0.308 1.195 1.00 96.62 168 PHE A CA 1
ATOM 1358 C C . PHE A 1 168 ? 8.657 0.629 2.585 1.00 96.62 168 PHE A C 1
ATOM 1360 O O . PHE A 1 168 ? 9.333 -0.182 3.212 1.00 96.62 168 PHE A O 1
ATOM 1367 N N . ASP A 1 169 ? 8.314 1.808 3.091 1.00 94.88 169 ASP A N 1
ATOM 1368 C CA . ASP A 1 169 ? 8.476 2.154 4.495 1.00 94.88 169 ASP A CA 1
ATOM 1369 C C . ASP A 1 169 ? 7.236 1.696 5.263 1.00 94.88 169 ASP A C 1
ATOM 1371 O O . ASP A 1 169 ? 6.111 2.092 4.942 1.00 94.88 169 ASP A O 1
ATOM 1375 N N . ILE A 1 170 ? 7.438 0.861 6.285 1.00 93.12 170 ILE A N 1
ATOM 1376 C CA . ILE A 1 170 ? 6.354 0.356 7.132 1.00 93.12 170 ILE A CA 1
ATOM 1377 C C . ILE A 1 170 ? 6.229 1.231 8.369 1.00 93.12 170 ILE A C 1
ATOM 1379 O O . ILE A 1 170 ? 6.961 1.087 9.351 1.00 93.12 170 ILE A O 1
ATOM 1383 N N . ILE A 1 171 ? 5.261 2.137 8.321 1.00 89.44 171 ILE A N 1
ATOM 1384 C CA . ILE A 1 171 ? 4.969 3.068 9.403 1.00 89.44 171 ILE A CA 1
ATOM 1385 C C . ILE A 1 171 ? 3.955 2.402 10.328 1.00 89.44 171 ILE A C 1
ATOM 1387 O O . ILE A 1 171 ? 2.821 2.117 9.937 1.00 89.44 171 ILE A O 1
ATOM 1391 N N . LYS A 1 172 ? 4.369 2.132 11.564 1.00 85.69 172 LYS A N 1
ATOM 1392 C CA . LYS A 1 172 ? 3.485 1.622 12.617 1.00 85.69 172 LYS A CA 1
ATOM 1393 C C . LYS A 1 172 ? 2.873 2.803 13.357 1.00 85.69 172 LYS A C 1
ATOM 1395 O O . LYS A 1 172 ? 3.571 3.774 13.639 1.00 85.69 172 LYS A O 1
ATOM 1400 N N . TYR A 1 173 ? 1.589 2.707 13.684 1.00 71.50 173 TYR A N 1
ATOM 1401 C CA . TYR A 1 173 ? 0.956 3.671 14.576 1.00 71.50 173 TYR A CA 1
ATOM 1402 C C . TYR A 1 173 ? 1.701 3.702 15.928 1.00 71.50 173 TYR A C 1
ATOM 1404 O O . TYR A 1 173 ? 1.929 2.630 16.501 1.00 71.50 173 TYR A O 1
ATOM 1412 N N . PRO A 1 174 ? 2.106 4.875 16.449 1.00 62.62 174 PRO A N 1
ATOM 1413 C CA . PRO A 1 174 ? 2.671 4.959 17.787 1.00 62.62 174 PRO A CA 1
ATOM 1414 C C . PRO A 1 174 ? 1.554 4.675 18.798 1.00 62.62 174 PRO A C 1
ATOM 1416 O O . PRO A 1 174 ? 0.620 5.458 18.932 1.00 62.62 174 PRO A O 1
ATOM 1419 N N . LEU A 1 175 ? 1.636 3.538 19.498 1.00 55.38 175 LEU A N 1
ATOM 1420 C CA . LEU A 1 175 ? 0.643 3.106 20.499 1.00 55.38 175 LEU A CA 1
ATOM 1421 C C . LEU A 1 175 ? 0.461 4.110 21.652 1.00 55.38 175 LEU A C 1
ATOM 1423 O O . LEU A 1 175 ? -0.524 4.040 22.379 1.00 55.38 175 LEU A O 1
ATOM 1427 N N . THR A 1 176 ? 1.375 5.062 21.797 1.00 53.91 176 THR A N 1
ATOM 1428 C CA . THR A 1 176 ? 1.351 6.106 22.813 1.00 53.91 176 THR A CA 1
ATOM 1429 C C . THR A 1 176 ? 1.756 7.428 22.165 1.00 53.91 176 THR A C 1
ATOM 1431 O O . THR A 1 176 ? 2.845 7.565 21.596 1.00 53.91 176 THR A O 1
ATOM 1434 N N . GLY A 1 177 ? 0.844 8.404 22.202 1.00 50.41 177 GLY A N 1
ATOM 1435 C CA . GLY A 1 177 ? 1.113 9.765 21.742 1.00 50.41 177 GLY A CA 1
ATOM 1436 C C . GLY A 1 177 ? 2.398 10.283 22.388 1.00 50.41 177 GLY A C 1
ATOM 1437 O O . GLY A 1 177 ? 2.566 10.160 23.597 1.00 50.41 177 GLY A O 1
ATOM 1438 N N . ASN A 1 178 ? 3.299 10.810 21.557 1.00 51.62 178 ASN A N 1
ATOM 1439 C CA . ASN A 1 178 ? 4.626 11.366 21.874 1.00 51.62 178 ASN A CA 1
ATOM 1440 C C . ASN A 1 178 ? 5.838 10.412 21.825 1.00 51.62 178 ASN A C 1
ATOM 1442 O O . ASN A 1 178 ? 6.957 10.912 21.841 1.00 51.62 178 ASN A O 1
ATOM 1446 N N . PHE A 1 179 ? 5.680 9.091 21.655 1.00 54.41 179 PHE A N 1
ATOM 1447 C CA . PHE A 1 179 ? 6.839 8.172 21.544 1.00 54.41 179 PHE A CA 1
ATOM 1448 C C . PHE A 1 179 ? 7.372 7.976 20.119 1.00 54.41 179 PHE A C 1
ATOM 1450 O O . PHE A 1 179 ? 8.359 7.269 19.906 1.00 54.41 179 PHE A O 1
ATOM 1457 N N . SER A 1 180 ? 6.731 8.583 19.117 1.00 55.31 180 SER A N 1
ATOM 1458 C CA . SER A 1 180 ? 7.197 8.532 17.729 1.00 55.31 180 SER A CA 1
ATOM 1459 C C . SER A 1 180 ? 8.498 9.330 17.581 1.00 55.31 180 SER A C 1
ATOM 1461 O O . SER A 1 180 ? 8.469 10.498 17.208 1.00 55.31 180 SER A O 1
ATOM 1463 N N . GLY A 1 181 ? 9.632 8.701 17.890 1.00 60.84 181 GLY A N 1
ATOM 1464 C CA . GLY A 1 181 ? 10.963 9.309 17.817 1.00 60.84 181 GLY A CA 1
ATOM 1465 C C . GLY A 1 181 ? 11.827 9.116 19.064 1.00 60.84 181 GLY A C 1
ATOM 1466 O O . GLY A 1 181 ? 13.014 9.433 19.007 1.00 60.84 181 GLY A O 1
ATOM 1467 N N . THR A 1 182 ? 11.283 8.572 20.159 1.00 68.69 182 THR A N 1
ATOM 1468 C CA . THR A 1 182 ? 12.086 8.218 21.336 1.00 68.69 182 THR A CA 1
ATOM 1469 C C . THR A 1 182 ? 13.076 7.135 20.938 1.00 68.69 182 THR A C 1
ATOM 1471 O O . THR A 1 182 ? 12.693 6.041 20.513 1.00 68.69 182 THR A O 1
ATOM 1474 N N . ARG A 1 183 ? 14.368 7.447 21.035 1.00 77.12 183 ARG A N 1
ATOM 1475 C CA . ARG A 1 183 ? 15.405 6.443 20.819 1.00 77.12 183 ARG A CA 1
ATOM 1476 C C . ARG A 1 183 ? 15.329 5.407 21.940 1.00 77.12 183 ARG A C 1
ATOM 1478 O O . ARG A 1 183 ? 14.959 5.733 23.063 1.00 77.12 183 ARG A O 1
ATOM 1485 N N . TYR A 1 184 ? 15.692 4.160 21.650 1.00 81.38 184 TYR A N 1
ATOM 1486 C CA . TYR A 1 184 ? 15.568 3.079 22.636 1.00 81.38 184 TYR A CA 1
ATOM 1487 C C . TYR A 1 184 ? 16.395 3.324 23.914 1.00 81.38 184 TYR A C 1
ATOM 1489 O O . TYR A 1 184 ? 16.031 2.837 24.977 1.00 81.38 184 TYR A O 1
ATOM 1497 N N . ASP A 1 185 ? 17.485 4.088 23.809 1.00 84.19 185 ASP A N 1
ATOM 1498 C CA . ASP A 1 185 ? 18.374 4.487 24.906 1.00 84.19 185 ASP A CA 1
ATOM 1499 C C . ASP A 1 185 ? 17.807 5.627 25.770 1.00 84.19 185 ASP A C 1
ATOM 1501 O O . ASP A 1 185 ? 18.344 5.914 26.833 1.00 84.19 185 ASP A O 1
ATOM 1505 N N . GLN A 1 186 ? 16.721 6.263 25.329 1.00 84.38 186 GLN A N 1
ATOM 1506 C CA . GLN A 1 186 ? 15.996 7.307 26.058 1.00 84.38 186 GLN A CA 1
ATOM 1507 C C . GLN A 1 186 ? 14.731 6.772 26.740 1.00 84.38 186 GLN A C 1
ATOM 1509 O O . GLN A 1 186 ? 13.963 7.554 27.298 1.00 84.38 186 GLN A O 1
ATOM 1514 N N . ILE A 1 187 ? 14.464 5.466 26.648 1.00 84.75 187 ILE A N 1
ATOM 1515 C CA . ILE A 1 187 ? 13.316 4.856 27.319 1.00 84.75 187 ILE A CA 1
ATOM 1516 C C . ILE A 1 187 ? 13.610 4.826 28.819 1.00 84.75 187 ILE A C 1
ATOM 1518 O O . ILE A 1 187 ? 14.506 4.108 29.261 1.00 84.75 187 ILE A O 1
ATOM 1522 N N . ASP A 1 188 ? 12.838 5.601 29.580 1.00 86.31 188 ASP A N 1
ATOM 1523 C CA . ASP A 1 188 ? 12.858 5.562 31.038 1.00 86.31 188 ASP A CA 1
ATOM 1524 C C . ASP A 1 188 ? 12.048 4.351 31.507 1.00 86.31 188 ASP A C 1
ATOM 1526 O O . ASP A 1 188 ? 10.821 4.304 31.390 1.00 86.31 188 ASP A O 1
ATOM 1530 N N . TRP A 1 189 ? 12.751 3.304 31.923 1.00 87.81 189 TRP A N 1
ATOM 1531 C CA . TRP A 1 189 ? 12.128 2.081 32.407 1.00 87.81 189 TRP A CA 1
ATOM 1532 C C . TRP A 1 189 ? 11.770 2.260 33.886 1.00 87.81 189 TRP A C 1
ATOM 1534 O O . TRP A 1 189 ? 12.615 2.633 34.692 1.00 87.81 189 TRP A O 1
ATOM 1544 N N . HIS A 1 190 ? 10.536 1.938 34.265 1.00 88.75 190 HIS A N 1
ATOM 1545 C CA . HIS A 1 190 ? 10.059 2.065 35.646 1.00 88.75 190 HIS A CA 1
ATOM 1546 C C . HIS A 1 190 ? 10.012 0.717 36.372 1.00 88.75 190 HIS A C 1
ATOM 1548 O O . HIS A 1 190 ? 9.981 -0.344 35.742 1.00 88.75 190 HIS A O 1
ATOM 1554 N N . SER A 1 191 ? 10.002 0.761 37.708 1.00 88.06 191 SER A N 1
ATOM 1555 C CA . SER A 1 191 ? 9.859 -0.436 38.544 1.00 88.06 191 SER A CA 1
ATOM 1556 C C . SER A 1 191 ? 8.416 -0.946 38.538 1.00 88.06 191 SER A C 1
ATOM 1558 O O . SER A 1 191 ? 7.452 -0.188 38.424 1.00 88.06 191 SER A O 1
ATOM 1560 N N . MET A 1 192 ? 8.250 -2.256 38.727 1.00 88.75 192 MET A N 1
ATOM 1561 C CA . MET A 1 192 ? 6.931 -2.893 38.792 1.00 88.75 192 MET A CA 1
ATOM 1562 C C . MET A 1 192 ? 6.103 -2.499 40.022 1.00 88.75 192 MET A C 1
ATOM 1564 O O . MET A 1 192 ? 4.918 -2.835 40.096 1.00 88.75 192 MET A O 1
ATOM 1568 N N . THR A 1 193 ? 6.703 -1.818 41.000 1.00 85.44 193 THR A N 1
ATOM 1569 C CA . THR A 1 193 ? 6.004 -1.316 42.193 1.00 85.44 193 THR A CA 1
ATOM 1570 C C . THR A 1 193 ? 4.869 -0.353 41.844 1.00 85.44 193 THR A C 1
ATOM 1572 O O . THR A 1 193 ? 3.913 -0.238 42.606 1.00 85.44 193 THR A O 1
ATOM 1575 N N . GLU A 1 194 ? 4.933 0.275 40.670 1.00 89.06 194 GLU A N 1
ATOM 1576 C CA . GLU A 1 194 ? 3.912 1.180 40.136 1.00 89.06 194 GLU A CA 1
ATOM 1577 C C . GLU A 1 194 ? 2.751 0.445 39.427 1.00 89.06 194 GLU A C 1
ATOM 1579 O O . GLU A 1 194 ? 1.732 1.052 39.098 1.00 89.06 194 GLU A O 1
ATOM 1584 N N . LEU A 1 195 ? 2.881 -0.864 39.173 1.00 89.56 195 LEU A N 1
ATOM 1585 C CA . LEU A 1 195 ? 1.919 -1.652 38.400 1.00 89.56 195 LEU A CA 1
ATOM 1586 C C . LEU A 1 195 ? 0.795 -2.239 39.266 1.00 89.56 195 LEU A C 1
ATOM 1588 O O . LEU A 1 195 ? 0.976 -2.566 40.438 1.00 89.56 195 LEU A O 1
ATOM 1592 N N . THR A 1 196 ? -0.370 -2.465 38.653 1.00 92.38 196 THR A N 1
ATOM 1593 C CA . THR A 1 196 ? -1.469 -3.219 39.284 1.00 92.38 196 THR A CA 1
ATOM 1594 C C . THR A 1 196 ? -1.088 -4.691 39.508 1.00 92.38 196 THR A C 1
ATOM 1596 O O . THR A 1 196 ? -0.268 -5.226 38.756 1.00 92.38 196 THR A O 1
ATOM 1599 N N . PRO A 1 197 ? -1.724 -5.410 40.456 1.00 88.69 197 PRO A N 1
ATOM 1600 C CA . PRO A 1 197 ? -1.432 -6.827 40.696 1.00 88.69 197 PRO A CA 1
ATOM 1601 C C . PRO A 1 197 ? -1.562 -7.716 39.448 1.00 88.69 197 PRO A C 1
ATOM 1603 O O . PRO A 1 197 ? -0.776 -8.640 39.260 1.00 88.69 197 PRO A O 1
ATOM 1606 N N . GLN A 1 198 ? -2.520 -7.431 38.555 1.00 88.56 198 GLN A N 1
ATOM 1607 C CA . GLN A 1 198 ? -2.670 -8.158 37.288 1.00 88.56 198 GLN A CA 1
ATOM 1608 C C . GLN A 1 198 ? -1.487 -7.915 36.343 1.00 88.56 198 GLN A C 1
ATOM 1610 O O . GLN A 1 198 ? -1.019 -8.841 35.685 1.00 88.56 198 GLN A O 1
ATOM 1615 N N . GLN A 1 199 ? -0.992 -6.678 36.278 1.00 89.50 199 GLN A N 1
ATOM 1616 C CA . GLN A 1 199 ? 0.175 -6.324 35.469 1.00 89.50 199 GLN A CA 1
ATOM 1617 C C . GLN A 1 199 ? 1.463 -6.905 36.066 1.00 89.50 199 GLN A C 1
ATOM 1619 O O . GLN A 1 199 ? 2.326 -7.361 35.321 1.00 89.50 199 GLN A O 1
ATOM 1624 N N . GLN A 1 200 ? 1.572 -6.986 37.393 1.00 86.25 200 GLN A N 1
ATOM 1625 C CA . GLN A 1 200 ? 2.723 -7.599 38.058 1.00 86.25 200 GLN A CA 1
ATOM 1626 C C . GLN A 1 200 ? 2.920 -9.085 37.698 1.00 86.25 200 GLN A C 1
ATOM 1628 O O . GLN A 1 200 ? 4.026 -9.596 37.813 1.00 86.25 200 GLN A O 1
ATOM 1633 N N . GLY A 1 201 ? 1.884 -9.778 37.212 1.00 83.69 201 GLY A N 1
ATOM 1634 C CA . GLY A 1 201 ? 2.003 -11.146 36.692 1.00 83.69 201 GLY A CA 1
ATOM 1635 C C . GLY A 1 201 ? 2.472 -11.259 35.233 1.00 83.69 201 GLY A C 1
ATOM 1636 O O . GLY A 1 201 ? 2.703 -12.371 34.765 1.00 83.69 201 GLY A O 1
ATOM 1637 N N . LEU A 1 202 ? 2.571 -10.147 34.495 1.00 87.56 202 LEU A N 1
ATOM 1638 C CA . LEU A 1 202 ? 2.879 -10.118 33.054 1.00 87.56 202 LEU A CA 1
ATOM 1639 C C . LEU A 1 202 ? 4.207 -9.429 32.717 1.00 87.56 202 LEU A C 1
ATOM 1641 O O . LEU A 1 202 ? 4.760 -9.671 31.645 1.00 87.56 202 LEU A O 1
ATOM 1645 N N . TYR A 1 203 ? 4.693 -8.556 33.596 1.00 88.75 203 TYR A N 1
ATOM 1646 C CA . TYR A 1 203 ? 5.905 -7.765 33.394 1.00 88.75 203 TYR A CA 1
ATOM 1647 C C . TYR A 1 203 ? 6.975 -8.156 34.412 1.00 88.75 203 TYR A C 1
ATOM 1649 O O . TYR A 1 203 ? 6.686 -8.842 35.387 1.00 88.75 203 TYR A O 1
ATOM 1657 N N . VAL A 1 204 ? 8.218 -7.754 34.162 1.00 87.69 204 VAL A N 1
ATOM 1658 C CA . VAL A 1 204 ? 9.364 -8.044 35.030 1.00 87.69 204 VAL A CA 1
ATOM 1659 C C . VAL A 1 204 ? 10.111 -6.751 35.352 1.00 87.69 204 VAL A C 1
ATOM 1661 O O . VAL A 1 204 ? 10.064 -5.804 34.566 1.00 87.69 204 VAL A O 1
ATOM 1664 N N . ASP A 1 205 ? 10.774 -6.701 36.506 1.00 85.75 205 ASP A N 1
ATOM 1665 C CA . ASP A 1 205 ? 11.583 -5.547 36.903 1.00 85.75 205 ASP A CA 1
ATOM 1666 C C . ASP A 1 205 ? 12.913 -5.548 36.127 1.00 85.75 205 ASP A C 1
ATOM 1668 O O . ASP A 1 205 ? 13.332 -6.570 35.584 1.00 85.75 205 ASP A O 1
ATOM 1672 N N . GLN A 1 206 ? 13.619 -4.420 36.094 1.00 80.50 206 GLN A N 1
ATOM 1673 C CA . GLN A 1 206 ? 14.930 -4.296 35.448 1.00 80.50 206 GLN A CA 1
ATOM 1674 C C . GLN A 1 206 ? 15.984 -5.227 36.056 1.00 80.50 206 GLN A C 1
ATOM 1676 O O . GLN A 1 206 ? 16.964 -5.578 35.405 1.00 80.50 206 GLN A O 1
ATOM 1681 N N . THR A 1 207 ? 15.784 -5.634 37.310 1.00 82.50 207 THR A N 1
ATOM 1682 C CA . THR A 1 207 ? 16.643 -6.590 38.019 1.00 82.50 207 THR A CA 1
ATOM 1683 C C . THR A 1 207 ? 16.348 -8.049 37.658 1.00 82.50 207 THR A C 1
ATOM 1685 O O . THR A 1 207 ? 17.014 -8.959 38.160 1.00 82.50 207 THR A O 1
ATOM 1688 N N . PHE A 1 208 ? 15.366 -8.300 36.785 1.00 84.88 208 PHE A N 1
ATOM 1689 C CA . PHE A 1 208 ? 15.021 -9.640 36.335 1.00 84.88 208 PHE A CA 1
ATOM 1690 C C . PHE A 1 208 ? 16.211 -10.330 35.670 1.00 84.88 208 PHE A C 1
ATOM 1692 O O . PHE A 1 208 ? 16.786 -9.848 34.695 1.00 84.88 208 PHE A O 1
ATOM 1699 N N . THR A 1 209 ? 16.547 -11.507 36.187 1.00 80.50 209 THR A N 1
ATOM 1700 C CA . THR A 1 209 ? 17.576 -12.374 35.618 1.00 80.50 209 THR A CA 1
ATOM 1701 C C . THR A 1 209 ? 16.896 -13.508 34.862 1.00 80.50 209 THR A C 1
ATOM 1703 O O . THR A 1 209 ? 16.051 -14.209 35.417 1.00 80.50 209 THR A O 1
ATOM 1706 N N . ALA A 1 210 ? 17.262 -13.693 33.592 1.00 78.06 210 ALA A N 1
ATOM 1707 C CA . ALA A 1 210 ? 16.730 -14.782 32.783 1.00 78.06 210 ALA A CA 1
ATOM 1708 C C . ALA A 1 210 ? 17.104 -16.155 33.372 1.00 78.06 210 ALA A C 1
ATOM 1710 O O . ALA A 1 210 ? 18.200 -16.351 33.899 1.00 78.06 210 ALA A O 1
ATOM 1711 N N . SER A 1 211 ? 16.190 -17.117 33.245 1.00 76.62 211 SER A N 1
ATOM 1712 C CA . SER A 1 211 ? 16.424 -18.526 33.574 1.00 76.62 211 SER A CA 1
ATOM 1713 C C . SER A 1 211 ? 17.639 -19.062 32.801 1.00 76.62 211 SER A C 1
ATOM 1715 O O . SER A 1 211 ? 17.661 -19.027 31.573 1.00 76.62 211 SER A O 1
ATOM 1717 N N . GLN A 1 212 ? 18.643 -19.591 33.511 1.00 66.62 212 GLN A N 1
ATOM 1718 C CA . GLN A 1 212 ? 19.767 -20.322 32.902 1.00 66.62 212 GLN A CA 1
ATOM 1719 C C . GLN A 1 212 ? 19.394 -21.760 32.487 1.00 66.62 212 GLN A C 1
ATOM 1721 O O . GLN A 1 212 ? 20.207 -22.445 31.875 1.00 66.62 212 GLN A O 1
ATOM 1726 N N . HIS A 1 213 ? 18.181 -22.231 32.797 1.00 59.81 213 HIS A N 1
ATOM 1727 C CA . HIS A 1 213 ? 17.782 -23.631 32.603 1.00 59.81 213 HIS A CA 1
ATOM 1728 C C . HIS A 1 213 ? 17.352 -23.977 31.165 1.00 59.81 213 HIS A C 1
ATOM 1730 O O . HIS A 1 213 ? 17.189 -25.156 30.862 1.00 59.81 213 HIS A O 1
ATOM 1736 N N . ASP A 1 214 ? 17.214 -22.991 30.272 1.00 54.25 214 ASP A N 1
ATOM 1737 C CA . ASP A 1 214 ? 16.718 -23.199 28.900 1.00 54.25 214 ASP A CA 1
ATOM 1738 C C . ASP A 1 214 ? 17.821 -23.222 27.826 1.00 54.25 214 ASP A C 1
ATOM 1740 O O . ASP A 1 214 ? 17.537 -23.377 26.637 1.00 54.25 214 ASP A O 1
ATOM 1744 N N . ILE A 1 215 ? 19.094 -23.106 28.221 1.00 58.88 215 ILE A N 1
ATOM 1745 C CA . ILE A 1 215 ? 20.232 -23.295 27.317 1.00 58.88 215 ILE A CA 1
ATOM 1746 C C . ILE A 1 215 ? 20.755 -24.716 27.531 1.00 58.88 215 ILE A C 1
ATOM 1748 O O . ILE A 1 215 ? 21.683 -24.936 28.306 1.00 58.88 215 ILE A O 1
ATOM 1752 N N . GLN A 1 216 ? 20.168 -25.703 26.845 1.00 57.12 216 GLN A N 1
ATOM 1753 C CA . GLN A 1 216 ? 20.904 -26.943 26.595 1.00 57.12 216 GLN A CA 1
ATOM 1754 C C . GLN A 1 216 ? 22.143 -26.562 25.782 1.00 57.12 216 GLN A C 1
ATOM 1756 O O . GLN A 1 216 ? 22.045 -26.260 24.592 1.00 57.12 216 GLN A O 1
ATOM 1761 N N . GLN A 1 217 ? 23.296 -26.508 26.448 1.00 56.88 217 GLN A N 1
ATOM 1762 C CA . GLN A 1 217 ? 24.584 -26.442 25.778 1.00 56.88 217 GLN A CA 1
ATOM 1763 C C . GLN A 1 217 ? 24.705 -27.708 24.928 1.00 56.88 217 GLN A C 1
ATOM 1765 O O . GLN A 1 217 ? 24.745 -28.820 25.451 1.00 56.88 217 GLN A O 1
ATOM 1770 N N . ILE A 1 218 ? 24.650 -27.531 23.611 1.00 51.88 218 ILE A N 1
ATOM 1771 C CA . ILE A 1 218 ? 25.039 -28.565 22.662 1.00 51.88 218 ILE A CA 1
ATOM 1772 C C . ILE A 1 218 ? 26.565 -28.485 22.613 1.00 51.88 218 ILE A C 1
ATOM 1774 O O . ILE A 1 218 ? 27.099 -27.557 22.001 1.00 51.88 218 ILE A O 1
ATOM 1778 N N . ASP A 1 219 ? 27.218 -29.396 23.333 1.00 49.38 219 ASP A N 1
ATOM 1779 C CA . ASP A 1 219 ? 28.629 -29.744 23.125 1.00 49.38 219 ASP A CA 1
ATOM 1780 C C . ASP A 1 219 ? 28.826 -30.423 21.756 1.00 49.38 219 ASP A C 1
ATOM 1782 O O . ASP A 1 219 ? 27.939 -31.215 21.344 1.00 49.38 219 ASP A O 1
#

Secondary structure (DSSP, 8-state):
-EEEEGGG-S-HHHHHHHHTT--S-SSSEEEEEEETTTEEEEEEGGGGTTS--EEEEETT--HHHHHHHHHHHHHTTTPPP-HHHHHHHHHHHS-TTTS-GGGTT-TT---TTHHHHHHHHHHHHHHHTTTT--SS-EEEE-TTS-EEEEPPPGGG--HHHHHH-TTEEEEE--SSTT-TT--GGG--PPPGGGS-HHHHTT---TTPPPPGGG-----

pLDDT: mean 81.86, std 16.13, range [39.97, 97.44]